Protein AF-A0A1Z5JV51-F1 (afdb_monomer)

Nearest PDB structures (foldseek):
  6bbo-assembly2_E  TM=5.274E-01  e=1.188E-01  Homo sapiens
  6b0b-assembly2_E  TM=4.783E-01  e=3.408E-01  Homo sapiens

Structure (mmCIF, N/CA/C/O backbone):
data_AF-A0A1Z5JV51-F1
#
_entry.id   AF-A0A1Z5JV51-F1
#
loop_
_atom_site.group_PDB
_atom_site.id
_atom_site.type_symbol
_atom_site.label_atom_id
_atom_site.label_alt_id
_atom_site.label_comp_id
_atom_site.label_asym_id
_atom_site.label_entity_id
_atom_site.label_seq_id
_atom_site.pdbx_PDB_ins_code
_atom_site.Cartn_x
_atom_site.Cartn_y
_atom_site.Cartn_z
_atom_site.occupancy
_atom_site.B_iso_or_equiv
_atom_site.auth_seq_id
_atom_site.auth_comp_id
_atom_site.auth_asym_id
_atom_site.auth_atom_id
_atom_site.pdbx_PDB_model_num
ATOM 1 N N . MET A 1 1 ? 6.611 -32.509 -30.732 1.00 43.34 1 MET A N 1
ATOM 2 C CA . MET A 1 1 ? 6.816 -31.478 -29.693 1.00 43.34 1 MET A CA 1
ATOM 3 C C . MET A 1 1 ? 7.119 -30.161 -30.390 1.00 43.34 1 MET A C 1
ATOM 5 O O . MET A 1 1 ? 8.165 -30.055 -31.014 1.00 43.34 1 MET A O 1
ATOM 9 N N . ALA A 1 2 ? 6.188 -29.206 -30.383 1.00 48.44 2 ALA A N 1
ATOM 10 C CA . ALA A 1 2 ? 6.448 -27.869 -30.915 1.00 48.44 2 ALA A CA 1
ATOM 11 C C . ALA A 1 2 ? 7.400 -27.137 -29.955 1.00 48.44 2 ALA A C 1
ATOM 13 O O . ALA A 1 2 ? 7.135 -27.087 -28.755 1.00 48.44 2 ALA A O 1
ATOM 14 N N . GLY A 1 3 ? 8.527 -26.623 -30.453 1.00 61.94 3 GLY A N 1
ATOM 15 C CA . GLY A 1 3 ? 9.477 -25.880 -29.623 1.00 61.94 3 GLY A CA 1
ATOM 16 C C . GLY A 1 3 ? 8.816 -24.626 -29.050 1.00 61.94 3 GLY A C 1
ATOM 17 O O . GLY A 1 3 ? 8.311 -23.800 -29.811 1.00 61.94 3 GLY A O 1
ATOM 18 N N . LYS A 1 4 ? 8.806 -24.473 -27.719 1.00 73.75 4 LYS A N 1
ATOM 19 C CA . LYS A 1 4 ? 8.397 -23.219 -27.071 1.00 73.75 4 LYS A CA 1
ATOM 20 C C . LYS A 1 4 ? 9.330 -22.109 -27.566 1.00 73.75 4 LYS A C 1
ATOM 22 O O . LYS A 1 4 ? 10.523 -22.130 -27.270 1.00 73.75 4 LYS A O 1
ATOM 27 N N . LYS A 1 5 ? 8.812 -21.166 -28.361 1.00 78.06 5 LYS A N 1
ATOM 28 C CA . LYS A 1 5 ? 9.568 -19.966 -28.749 1.00 78.06 5 LYS A CA 1
ATOM 29 C C . LYS A 1 5 ? 9.904 -19.169 -27.485 1.00 78.06 5 LYS A C 1
ATOM 31 O O . LYS A 1 5 ? 9.032 -18.983 -26.639 1.00 78.06 5 LYS A O 1
ATOM 36 N N . SER A 1 6 ? 11.148 -18.699 -27.377 1.00 83.00 6 SER A N 1
ATOM 37 C CA . SER A 1 6 ? 11.578 -17.827 -26.276 1.00 83.00 6 SER A CA 1
ATOM 38 C C . SER A 1 6 ? 10.722 -16.558 -26.235 1.00 83.00 6 SER A C 1
ATOM 40 O O . SER A 1 6 ? 10.587 -15.882 -27.253 1.00 83.00 6 SER A O 1
ATOM 42 N N . MET A 1 7 ? 10.166 -16.232 -25.066 1.00 87.62 7 MET A N 1
ATOM 43 C CA . MET A 1 7 ? 9.372 -15.014 -24.839 1.00 87.62 7 MET A CA 1
ATOM 44 C C . MET A 1 7 ? 10.236 -13.748 -24.822 1.00 87.62 7 MET A C 1
ATOM 46 O O . MET A 1 7 ? 9.780 -12.666 -25.186 1.00 87.62 7 MET A O 1
ATOM 50 N N . MET A 1 8 ? 11.496 -13.887 -24.417 1.00 87.12 8 MET A N 1
ATOM 51 C CA . MET A 1 8 ? 12.440 -12.786 -24.281 1.00 87.12 8 MET A CA 1
ATOM 52 C C . MET A 1 8 ? 13.513 -12.872 -25.362 1.00 87.12 8 MET A C 1
ATOM 54 O O . MET A 1 8 ? 14.043 -13.951 -25.652 1.00 87.12 8 MET A O 1
ATOM 58 N N . LYS A 1 9 ? 13.865 -11.723 -25.940 1.00 87.06 9 LYS A N 1
ATOM 59 C CA . LYS A 1 9 ? 15.000 -11.579 -26.853 1.00 87.06 9 LYS A CA 1
ATOM 60 C C . LYS A 1 9 ? 16.066 -10.731 -26.183 1.00 87.06 9 LYS A C 1
ATOM 62 O O . LYS A 1 9 ? 15.796 -9.614 -25.751 1.00 87.06 9 LYS A O 1
ATOM 67 N N . ARG A 1 10 ? 17.285 -11.264 -26.106 1.00 84.56 10 ARG A N 1
ATOM 68 C CA . ARG A 1 10 ? 18.428 -10.549 -25.534 1.00 84.56 10 ARG A CA 1
ATOM 69 C C . ARG A 1 10 ? 18.721 -9.290 -26.352 1.00 84.56 10 ARG A C 1
ATOM 71 O O . ARG A 1 10 ? 18.855 -9.368 -27.577 1.00 84.56 10 ARG A O 1
ATOM 78 N N . VAL A 1 11 ? 18.858 -8.154 -25.678 1.00 81.62 11 VAL A N 1
ATOM 79 C CA . VAL A 1 11 ? 19.271 -6.892 -26.303 1.00 81.62 11 VAL A CA 1
ATOM 80 C C . VAL A 1 11 ? 20.793 -6.886 -26.417 1.00 81.62 11 VAL A C 1
ATOM 82 O O . VAL A 1 11 ? 21.503 -7.272 -25.485 1.00 81.62 11 VAL A O 1
ATOM 85 N N . HIS A 1 12 ? 21.321 -6.499 -27.579 1.00 74.56 12 HIS A N 1
ATOM 86 C CA . HIS A 1 12 ? 22.768 -6.366 -27.748 1.00 74.56 12 HIS A CA 1
ATOM 87 C C . HIS A 1 12 ? 23.289 -5.216 -26.878 1.00 74.56 12 HIS A C 1
ATOM 89 O O . HIS A 1 12 ? 22.729 -4.123 -26.885 1.00 74.56 12 HIS A O 1
ATOM 95 N N . LYS A 1 13 ? 24.389 -5.456 -26.148 1.00 65.31 13 LYS A N 1
ATOM 96 C CA . LYS A 1 13 ? 24.949 -4.519 -25.152 1.00 65.31 13 LYS A CA 1
ATOM 97 C C . LYS A 1 13 ? 25.220 -3.109 -25.700 1.00 65.31 13 LYS A C 1
ATOM 99 O O . LYS A 1 13 ? 25.127 -2.143 -24.952 1.00 65.31 13 LYS A O 1
ATOM 104 N N . VAL A 1 14 ? 25.540 -2.997 -26.991 1.00 55.66 14 VAL A N 1
ATOM 105 C CA . VAL A 1 14 ? 25.861 -1.725 -27.662 1.00 55.66 14 VAL A CA 1
ATOM 106 C C . VAL A 1 14 ? 24.654 -0.778 -27.686 1.00 55.66 14 VAL A C 1
ATOM 108 O O . VAL A 1 14 ? 24.801 0.398 -27.372 1.00 55.66 14 VAL A O 1
ATOM 111 N N . THR A 1 15 ? 23.448 -1.301 -27.925 1.00 60.12 15 THR A N 1
ATOM 112 C CA . THR A 1 15 ? 22.224 -0.494 -28.068 1.00 60.12 15 THR A CA 1
ATOM 113 C C . THR A 1 15 ? 21.812 0.198 -26.767 1.00 60.12 15 THR A C 1
ATOM 115 O O . THR A 1 15 ? 21.327 1.324 -26.790 1.00 60.12 15 THR A O 1
ATOM 118 N N . LEU A 1 16 ? 22.037 -0.449 -25.620 1.00 59.25 16 LEU A N 1
ATOM 119 C CA . LEU A 1 16 ? 21.719 0.139 -24.314 1.00 59.25 16 LEU A CA 1
ATOM 120 C C . LEU A 1 16 ? 22.690 1.253 -23.956 1.00 59.25 16 LEU A C 1
ATOM 122 O O . LEU A 1 16 ? 22.279 2.275 -23.424 1.00 59.25 16 LEU A O 1
ATOM 126 N N . LYS A 1 17 ? 23.975 1.077 -24.278 1.00 58.00 17 LYS A N 1
ATOM 127 C CA . LYS A 1 17 ? 24.969 2.125 -24.071 1.00 58.00 17 LYS A CA 1
ATOM 128 C C . LYS A 1 17 ? 24.592 3.361 -24.892 1.00 58.00 17 LYS A C 1
ATOM 130 O O . LYS A 1 17 ? 24.517 4.445 -24.357 1.00 58.00 17 LYS A O 1
ATOM 135 N N . GLU A 1 18 ? 24.252 3.231 -26.162 1.00 62.44 18 GLU A N 1
ATOM 136 C CA . GLU A 1 18 ? 23.931 4.415 -26.974 1.00 62.44 18 GLU A CA 1
ATOM 137 C C . GLU A 1 18 ? 22.632 5.115 -26.546 1.00 62.44 18 GLU A C 1
ATOM 139 O O . GLU A 1 18 ? 22.605 6.341 -26.464 1.00 62.44 18 GLU A O 1
ATOM 144 N N . LYS A 1 19 ? 21.576 4.355 -26.218 1.00 66.25 19 LYS A N 1
ATOM 145 C CA . LYS A 1 19 ? 20.280 4.922 -25.808 1.00 66.25 19 LYS A CA 1
ATOM 146 C C . LYS A 1 19 ? 20.333 5.555 -24.416 1.00 66.25 19 LYS A C 1
ATOM 148 O O . LYS A 1 19 ? 19.682 6.566 -24.178 1.00 66.25 19 LYS A O 1
ATOM 153 N N . TYR A 1 20 ? 21.115 4.969 -23.511 1.00 61.97 20 TYR A N 1
ATOM 154 C CA . TYR A 1 20 ? 21.014 5.267 -22.090 1.00 61.97 20 TYR A CA 1
ATOM 155 C C . TYR A 1 20 ? 22.301 5.794 -21.455 1.00 61.97 20 TYR A C 1
ATOM 157 O O . TYR A 1 20 ? 22.230 6.276 -20.345 1.00 61.97 20 TYR A O 1
ATOM 165 N N . HIS A 1 21 ? 23.470 5.795 -22.098 1.00 54.94 21 HIS A N 1
ATOM 166 C CA . HIS A 1 21 ? 24.727 6.266 -21.474 1.00 54.94 21 HIS A CA 1
ATOM 167 C C . HIS A 1 21 ? 24.805 7.786 -21.294 1.00 54.94 21 HIS A C 1
ATOM 169 O O . HIS A 1 21 ? 25.497 8.251 -20.396 1.00 54.94 21 HIS A O 1
ATOM 175 N N . ALA A 1 22 ? 24.039 8.553 -22.076 1.00 53.34 22 ALA A N 1
ATOM 176 C CA . ALA A 1 22 ? 23.821 9.980 -21.820 1.00 53.34 22 ALA A CA 1
ATOM 177 C C . ALA A 1 22 ? 22.785 10.245 -20.707 1.00 53.34 22 ALA A C 1
ATOM 179 O O . ALA A 1 22 ? 22.708 11.358 -20.203 1.00 53.34 22 ALA A O 1
ATOM 180 N N . GLN A 1 23 ? 21.974 9.242 -20.355 1.00 54.62 23 GLN A N 1
ATOM 181 C CA . GLN A 1 23 ? 20.773 9.383 -19.518 1.00 54.62 23 GLN A CA 1
ATOM 182 C C . GLN A 1 23 ? 20.876 8.617 -18.184 1.00 54.62 23 GLN A C 1
ATOM 184 O O . GLN A 1 23 ? 20.212 8.946 -17.215 1.00 54.62 23 GLN A O 1
ATOM 189 N N . TYR A 1 24 ? 21.738 7.612 -18.111 1.00 55.53 24 TYR A N 1
ATOM 190 C CA . TYR A 1 24 ? 21.913 6.686 -17.007 1.00 55.53 24 TYR A CA 1
ATOM 191 C C . TYR A 1 24 ? 23.406 6.336 -16.950 1.00 55.53 24 TYR A C 1
ATOM 193 O O . TYR A 1 24 ? 23.943 5.834 -17.946 1.00 55.53 24 TYR A O 1
ATOM 201 N N . PRO A 1 25 ? 24.111 6.527 -15.823 1.00 51.53 25 PRO A N 1
ATOM 202 C CA . PRO A 1 25 ? 25.476 6.035 -15.650 1.00 51.53 25 PRO A CA 1
ATOM 203 C C . PRO A 1 25 ? 25.485 4.497 -15.510 1.00 51.53 25 PRO A C 1
ATOM 205 O O . PRO A 1 25 ? 25.932 3.916 -14.530 1.00 51.53 25 PRO A O 1
ATOM 208 N N . LEU A 1 26 ? 25.034 3.799 -16.556 1.00 52.97 26 LEU A N 1
ATOM 209 C CA . LEU A 1 26 ? 24.986 2.343 -16.723 1.00 52.97 26 LEU A CA 1
ATOM 210 C C . LEU A 1 26 ? 26.376 1.697 -16.814 1.00 52.97 26 LEU A C 1
ATOM 212 O O . LEU A 1 26 ? 26.492 0.488 -17.044 1.00 52.97 26 LEU A O 1
ATOM 216 N N . HIS A 1 27 ? 27.450 2.482 -16.688 1.00 48.09 27 HIS A N 1
ATOM 217 C CA . HIS A 1 27 ? 28.802 2.032 -16.996 1.00 48.09 27 HIS A CA 1
ATOM 218 C C . HIS A 1 27 ? 29.243 0.850 -16.117 1.00 48.09 27 HIS A C 1
ATOM 220 O O . HIS A 1 27 ? 29.941 -0.030 -16.622 1.00 48.09 27 HIS A O 1
ATOM 226 N N . ALA A 1 28 ? 28.753 0.776 -14.873 1.00 52.34 28 ALA A N 1
ATOM 227 C CA . ALA A 1 28 ? 28.980 -0.345 -13.955 1.00 52.34 28 ALA A CA 1
ATOM 228 C C . ALA A 1 28 ? 28.097 -1.587 -14.239 1.00 52.34 28 ALA A C 1
ATOM 230 O O . ALA A 1 28 ? 28.465 -2.709 -13.899 1.00 52.34 28 ALA A O 1
ATOM 231 N N . TYR A 1 29 ? 26.957 -1.421 -14.919 1.00 54.72 29 TYR A N 1
ATOM 232 C CA . TYR A 1 29 ? 25.883 -2.424 -15.007 1.00 54.72 29 TYR A CA 1
ATOM 233 C C . TYR A 1 29 ? 25.960 -3.315 -16.242 1.00 54.72 29 TYR A C 1
ATOM 235 O O . TYR A 1 29 ? 25.646 -4.505 -16.181 1.00 54.72 29 TYR A O 1
ATOM 243 N N . SER A 1 30 ? 26.399 -2.755 -17.375 1.00 53.28 30 SER A N 1
ATOM 244 C CA . SER A 1 30 ? 26.395 -3.451 -18.676 1.00 53.28 30 SER A CA 1
ATOM 245 C C . SER A 1 30 ? 27.247 -4.732 -18.709 1.00 53.28 30 SER A C 1
ATOM 247 O O . SER A 1 30 ? 27.131 -5.555 -19.629 1.00 53.28 30 SER A O 1
ATOM 249 N N . GLN A 1 31 ? 28.113 -4.934 -17.712 1.00 58.22 31 GLN A N 1
ATOM 250 C CA . GLN A 1 31 ? 28.910 -6.148 -17.591 1.00 58.22 31 GLN A CA 1
ATOM 251 C C . GLN A 1 31 ? 28.171 -7.285 -16.872 1.00 58.22 31 GLN A C 1
ATOM 253 O O . GLN A 1 31 ? 28.304 -8.420 -17.331 1.00 58.22 31 GLN A O 1
ATOM 258 N N . LYS A 1 32 ? 27.359 -6.997 -15.840 1.00 69.12 32 LYS A N 1
ATOM 259 C CA . LYS A 1 32 ? 26.757 -8.016 -14.958 1.00 69.12 32 LYS A CA 1
ATOM 260 C C . LYS A 1 32 ? 25.324 -8.413 -15.338 1.00 69.12 32 LYS A C 1
ATOM 262 O O . LYS A 1 32 ? 25.006 -9.598 -15.304 1.00 69.12 32 LYS A O 1
ATOM 267 N N . PHE A 1 33 ? 24.488 -7.470 -15.774 1.00 74.62 33 PHE A N 1
ATOM 268 C CA . PHE A 1 33 ? 23.068 -7.747 -16.022 1.00 74.62 33 PHE A CA 1
ATOM 269 C C . PHE A 1 33 ? 22.788 -8.232 -17.448 1.00 74.62 33 PHE A C 1
ATOM 271 O O . PHE A 1 33 ? 23.386 -7.771 -18.429 1.00 74.62 33 PHE A O 1
ATOM 278 N N . GLN A 1 34 ? 21.841 -9.163 -17.580 1.00 83.50 34 GLN A N 1
ATOM 279 C CA . GLN A 1 34 ? 21.300 -9.556 -18.878 1.00 83.50 34 GLN A CA 1
ATOM 280 C C . GLN A 1 34 ? 20.035 -8.742 -19.154 1.00 83.50 34 GLN A C 1
ATOM 282 O O . GLN A 1 34 ? 19.041 -8.873 -18.445 1.00 83.50 34 GLN A O 1
ATOM 287 N N . CYS A 1 35 ? 20.085 -7.910 -20.194 1.00 86.94 35 CYS A N 1
ATOM 288 C CA . CYS A 1 35 ? 18.944 -7.114 -20.624 1.00 86.94 35 CYS A CA 1
ATOM 289 C C . CYS A 1 35 ? 18.196 -7.782 -21.785 1.00 86.94 35 CYS A C 1
ATOM 291 O O . CYS A 1 35 ? 18.804 -8.295 -22.737 1.00 86.94 35 CYS A O 1
ATOM 293 N N . PHE A 1 36 ? 16.872 -7.754 -21.706 1.00 91.06 36 PHE A N 1
ATOM 294 C CA . PHE A 1 36 ? 15.958 -8.371 -22.651 1.00 91.06 36 PHE A CA 1
ATOM 295 C C . PHE A 1 36 ? 14.860 -7.400 -23.078 1.00 91.06 36 PHE A C 1
ATOM 297 O O . PHE A 1 36 ? 14.546 -6.441 -22.384 1.00 91.06 36 PHE A O 1
ATOM 304 N N . ARG A 1 37 ? 14.250 -7.692 -24.226 1.00 92.88 37 ARG A N 1
ATOM 305 C CA . ARG A 1 37 ? 12.956 -7.145 -24.637 1.00 92.88 37 ARG A CA 1
ATOM 306 C C . ARG A 1 37 ? 11.948 -8.274 -24.726 1.00 92.88 37 ARG A C 1
ATOM 308 O O . ARG A 1 37 ? 12.280 -9.369 -25.205 1.00 92.88 37 ARG A O 1
ATOM 315 N N . LEU A 1 38 ? 10.722 -7.989 -24.315 1.00 92.44 38 LEU A N 1
ATOM 316 C CA . LEU A 1 38 ? 9.591 -8.875 -24.545 1.00 92.44 38 LEU A CA 1
ATOM 317 C C . LEU A 1 38 ? 9.346 -9.003 -26.055 1.00 92.44 38 LEU A C 1
ATOM 319 O O . LEU A 1 38 ? 9.489 -8.047 -26.812 1.00 92.44 38 LEU A O 1
ATOM 323 N N . GLN A 1 39 ? 9.081 -10.220 -26.525 1.00 93.31 39 GLN A N 1
ATOM 324 C CA . GLN A 1 39 ? 8.679 -10.478 -27.916 1.00 93.31 39 GLN A CA 1
ATOM 325 C C . GLN A 1 39 ? 7.157 -10.506 -28.087 1.00 93.31 39 GLN A C 1
ATOM 327 O O . GLN A 1 39 ? 6.668 -10.515 -29.213 1.00 93.31 39 GLN A O 1
ATOM 332 N N . ARG A 1 40 ? 6.437 -10.574 -26.970 1.00 93.31 40 ARG A N 1
ATOM 333 C CA . ARG A 1 40 ? 4.985 -10.508 -26.826 1.00 93.31 40 ARG A CA 1
ATOM 334 C C . ARG A 1 40 ? 4.669 -10.197 -25.369 1.00 93.31 40 ARG A C 1
ATOM 336 O O . ARG A 1 40 ? 5.528 -10.428 -24.514 1.00 93.31 40 ARG A O 1
ATOM 343 N N . ASP A 1 41 ? 3.431 -9.821 -25.108 1.00 92.62 41 ASP A N 1
ATOM 344 C CA . ASP A 1 41 ? 2.947 -9.611 -23.751 1.00 92.62 41 ASP A CA 1
ATOM 345 C C . ASP A 1 41 ? 2.771 -10.966 -23.040 1.00 92.62 41 ASP A C 1
ATOM 347 O O . ASP A 1 41 ? 2.065 -11.851 -23.549 1.00 92.62 41 ASP A O 1
ATOM 351 N N . PRO A 1 42 ? 3.455 -11.206 -21.910 1.00 93.69 42 PRO A N 1
ATOM 352 C CA . PRO A 1 42 ? 3.084 -12.273 -20.992 1.00 93.69 42 PRO A CA 1
ATOM 353 C C . PRO A 1 42 ? 1.667 -12.065 -20.459 1.00 93.69 42 PRO A C 1
ATOM 355 O O . PRO A 1 42 ? 1.208 -10.941 -20.276 1.00 93.69 42 PRO A O 1
ATOM 358 N N . ILE A 1 43 ? 0.994 -13.177 -20.183 1.00 92.38 43 ILE A N 1
ATOM 359 C CA . ILE A 1 43 ? -0.309 -13.221 -19.509 1.00 92.38 43 ILE A CA 1
ATOM 360 C C . ILE A 1 43 ? -0.184 -13.711 -18.058 1.00 92.38 43 ILE A C 1
ATOM 362 O O . ILE A 1 43 ? -1.157 -13.670 -17.305 1.00 92.38 43 ILE A O 1
ATOM 366 N N . SER A 1 44 ? 1.002 -14.190 -17.662 1.00 92.06 44 SER A N 1
ATOM 367 C CA . SER A 1 44 ? 1.318 -14.640 -16.305 1.00 92.06 44 SER A CA 1
ATOM 368 C C . SER A 1 44 ? 2.789 -14.409 -15.957 1.00 92.06 44 SER A C 1
ATOM 370 O O . SER A 1 44 ? 3.671 -14.516 -16.814 1.00 92.06 44 SER A O 1
ATOM 372 N N . LEU A 1 45 ? 3.067 -14.172 -14.671 1.00 88.69 45 LEU A N 1
ATOM 373 C CA . LEU A 1 45 ? 4.434 -14.106 -14.144 1.00 88.69 45 LEU A CA 1
ATOM 374 C C . LEU A 1 45 ? 5.190 -15.436 -14.282 1.00 88.69 45 LEU A C 1
ATOM 376 O O . LEU A 1 45 ? 6.417 -15.436 -14.306 1.00 88.69 45 LEU A O 1
ATOM 380 N N . ASP A 1 46 ? 4.499 -16.564 -14.435 1.00 87.88 46 ASP A N 1
ATOM 381 C CA . ASP A 1 46 ? 5.134 -17.883 -14.573 1.00 87.88 46 ASP A CA 1
ATOM 382 C C . ASP A 1 46 ? 5.792 -18.112 -15.935 1.00 87.88 46 ASP A C 1
ATOM 384 O O . ASP A 1 46 ? 6.554 -19.063 -16.120 1.00 87.88 46 ASP A O 1
ATOM 388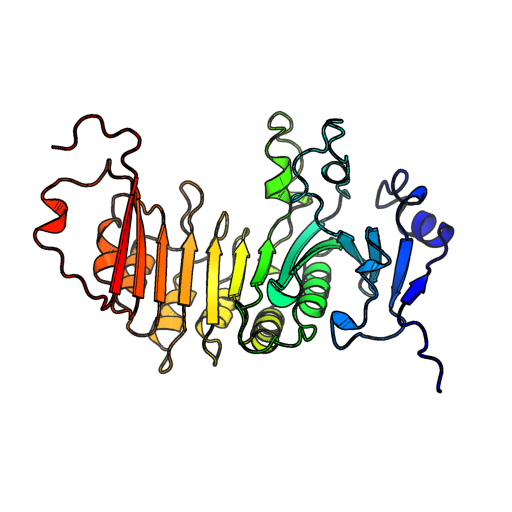 N N . GLU A 1 47 ? 5.507 -17.251 -16.910 1.00 90.75 47 GLU A N 1
ATOM 389 C CA . GLU A 1 47 ? 6.093 -17.353 -18.245 1.00 90.75 47 GLU A CA 1
ATOM 390 C C . GLU A 1 47 ? 7.560 -16.936 -18.297 1.00 90.75 47 GLU A C 1
ATOM 392 O O . GLU A 1 47 ? 8.269 -17.214 -19.269 1.00 90.75 47 GLU A O 1
ATOM 397 N N . PHE A 1 48 ? 8.027 -16.273 -17.251 1.00 88.25 48 PHE A N 1
ATOM 398 C CA . PHE A 1 48 ? 9.392 -15.820 -17.148 1.00 88.25 48 PHE A CA 1
ATOM 399 C C . PHE A 1 48 ? 10.243 -16.825 -16.370 1.00 88.25 48 PHE A C 1
ATOM 401 O O . PHE A 1 48 ? 9.894 -17.312 -15.295 1.00 88.25 48 PHE A O 1
ATOM 408 N N . GLU A 1 49 ? 11.434 -17.104 -16.892 1.00 86.19 49 GLU A N 1
ATOM 409 C CA . GLU A 1 49 ? 12.390 -18.022 -16.271 1.00 86.19 49 GLU A CA 1
ATOM 410 C C . GLU A 1 49 ? 13.204 -17.327 -15.158 1.00 86.19 49 GLU A C 1
ATOM 412 O O . GLU A 1 49 ? 14.433 -17.386 -15.162 1.00 86.19 49 GLU A O 1
ATOM 417 N N . TRP A 1 50 ? 12.556 -16.659 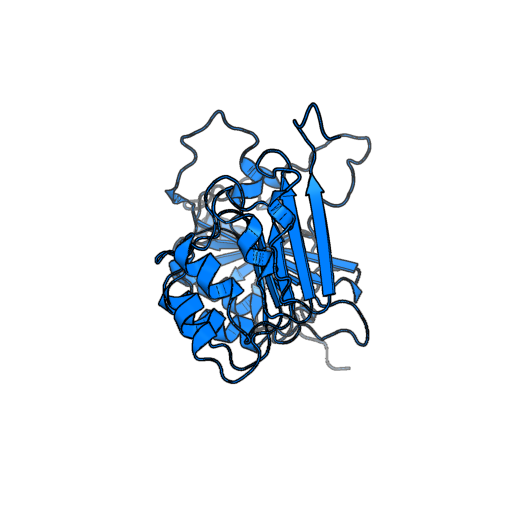-14.193 1.00 80.62 50 TRP A N 1
ATOM 418 C CA . TRP A 1 50 ? 13.241 -15.831 -13.178 1.00 80.62 50 TRP A CA 1
ATOM 419 C C . TRP A 1 50 ? 14.310 -16.590 -12.384 1.00 80.62 50 TRP A C 1
ATOM 421 O O . TRP A 1 50 ? 15.321 -16.024 -11.993 1.00 80.62 50 TRP A O 1
ATOM 431 N N . LYS A 1 51 ? 14.116 -17.897 -12.154 1.00 80.12 51 LYS A N 1
ATOM 432 C CA . LYS A 1 51 ? 15.088 -18.746 -11.436 1.00 80.12 51 LYS A CA 1
ATOM 433 C C . LYS A 1 51 ? 16.410 -18.913 -12.191 1.00 80.12 51 LYS A C 1
ATOM 435 O O . LYS A 1 51 ? 17.431 -19.219 -11.588 1.00 80.12 51 LYS A O 1
ATOM 440 N N . LYS A 1 52 ? 16.388 -18.749 -13.514 1.00 85.06 52 LYS A N 1
ATOM 441 C CA . LYS A 1 52 ? 17.564 -18.850 -14.386 1.00 85.06 52 LYS A CA 1
ATOM 442 C C . LYS A 1 52 ? 18.283 -17.511 -14.537 1.00 85.06 52 LYS A C 1
ATOM 444 O O . LYS A 1 52 ? 19.470 -17.490 -14.855 1.00 85.06 52 LYS A O 1
ATOM 449 N N . TYR A 1 53 ? 17.566 -16.412 -14.318 1.00 83.56 53 TYR A N 1
ATOM 450 C CA . TYR A 1 53 ? 18.056 -15.050 -14.474 1.00 83.56 53 TYR A CA 1
ATOM 451 C C . TYR A 1 53 ? 17.821 -14.288 -13.165 1.00 83.56 53 TYR A C 1
ATOM 453 O O . TYR A 1 53 ? 16.840 -13.556 -13.070 1.00 83.56 53 TYR A O 1
ATOM 461 N N . PRO A 1 54 ? 18.693 -14.473 -12.152 1.00 75.69 54 PRO A N 1
ATOM 462 C CA . PRO A 1 54 ? 18.511 -13.847 -10.841 1.00 75.69 54 PRO A CA 1
ATOM 463 C C . PRO A 1 54 ? 18.550 -12.313 -10.891 1.00 75.69 54 PRO A C 1
ATOM 465 O O . PRO A 1 54 ? 17.993 -11.664 -10.013 1.00 75.69 54 PRO A O 1
ATOM 468 N N . ASP A 1 55 ? 19.184 -11.786 -11.939 1.00 82.56 55 ASP A N 1
ATOM 469 C CA . ASP A 1 55 ? 19.464 -10.380 -12.198 1.00 82.56 55 ASP A CA 1
ATOM 470 C C . ASP A 1 55 ? 18.974 -10.029 -13.613 1.00 82.56 55 ASP A C 1
ATOM 472 O O . ASP A 1 55 ? 19.747 -9.945 -14.581 1.00 82.56 55 ASP A O 1
ATOM 476 N N . LEU A 1 56 ? 17.653 -9.928 -13.755 1.00 87.31 56 LEU A N 1
ATOM 477 C CA . LEU A 1 56 ? 16.982 -9.753 -15.037 1.00 87.31 56 LEU A CA 1
ATOM 478 C C . LEU A 1 56 ? 16.594 -8.291 -15.248 1.00 87.31 56 LEU A C 1
ATOM 480 O O . LEU A 1 56 ? 15.945 -7.681 -14.405 1.00 87.31 56 LEU A O 1
ATOM 484 N N . VAL A 1 57 ? 16.940 -7.746 -16.413 1.00 89.56 57 VAL A N 1
ATOM 485 C CA . VAL A 1 57 ? 16.518 -6.405 -16.823 1.00 89.56 57 VAL A CA 1
ATOM 486 C C . VAL A 1 57 ? 15.659 -6.523 -18.072 1.00 89.56 57 VAL A C 1
ATOM 488 O O . VAL A 1 57 ? 16.082 -7.132 -19.057 1.00 89.56 57 VAL A O 1
ATOM 491 N N . ILE A 1 58 ? 14.466 -5.939 -18.061 1.00 92.19 58 ILE A N 1
ATOM 492 C CA . ILE A 1 58 ? 13.576 -5.917 -19.222 1.00 92.19 58 ILE A CA 1
ATOM 493 C C . ILE A 1 58 ? 13.343 -4.464 -19.633 1.00 92.19 58 ILE A C 1
ATOM 495 O O . ILE A 1 58 ? 12.865 -3.653 -18.845 1.00 92.19 58 ILE A O 1
ATOM 499 N N . GLU A 1 59 ? 13.685 -4.142 -20.877 1.00 92.69 59 GLU A N 1
ATOM 500 C CA . GLU A 1 59 ? 13.303 -2.880 -21.512 1.00 92.69 59 GLU A CA 1
ATOM 501 C C . GLU A 1 59 ? 11.858 -3.001 -22.002 1.00 92.69 59 GLU A C 1
ATOM 503 O O . GLU A 1 59 ? 11.528 -3.921 -22.763 1.00 92.69 59 GLU A O 1
ATOM 508 N N . HIS A 1 60 ? 11.013 -2.071 -21.566 1.00 93.31 60 HIS A N 1
ATOM 509 C CA . HIS A 1 60 ? 9.630 -1.956 -22.000 1.00 93.31 60 HIS A CA 1
ATOM 510 C C . HIS A 1 60 ? 9.502 -0.876 -23.087 1.00 93.31 60 HIS A C 1
ATOM 512 O O . HIS A 1 60 ? 10.334 0.024 -23.204 1.00 93.31 60 HIS A O 1
ATOM 518 N N . GLU A 1 61 ? 8.464 -0.959 -23.915 1.00 93.38 61 GLU A N 1
ATOM 519 C CA . GLU A 1 61 ? 8.302 -0.092 -25.093 1.00 93.38 61 GLU A CA 1
ATOM 520 C C . GLU A 1 61 ? 8.013 1.384 -24.768 1.00 93.38 61 GLU A C 1
ATOM 522 O O . GLU A 1 61 ? 8.247 2.253 -25.601 1.00 93.38 61 GLU A O 1
ATOM 527 N N . ASN A 1 62 ? 7.557 1.681 -23.549 1.00 94.06 62 ASN A N 1
ATOM 528 C CA . ASN A 1 62 ? 7.229 3.030 -23.069 1.00 94.06 62 ASN A CA 1
ATOM 529 C C . ASN A 1 62 ? 8.422 3.744 -22.402 1.00 94.06 62 ASN A C 1
ATOM 531 O O . ASN A 1 62 ? 8.227 4.575 -21.513 1.00 94.06 62 ASN A O 1
ATOM 535 N N . ASP A 1 63 ? 9.646 3.392 -22.800 1.00 92.88 63 ASP A N 1
ATOM 536 C CA . ASP A 1 63 ? 10.900 3.930 -22.259 1.00 92.88 63 ASP A CA 1
ATOM 537 C C . ASP A 1 63 ? 11.055 3.753 -20.741 1.00 92.88 63 ASP A C 1
ATOM 539 O O . ASP A 1 63 ? 11.705 4.553 -20.068 1.00 92.88 63 ASP A O 1
ATOM 543 N N . THR A 1 64 ? 10.479 2.679 -20.206 1.00 93.94 64 THR A N 1
ATOM 544 C CA . THR A 1 64 ? 10.770 2.214 -18.850 1.00 93.94 64 THR A CA 1
ATOM 545 C C . THR A 1 64 ? 11.646 0.974 -18.889 1.00 93.94 64 THR A C 1
ATOM 547 O O . THR A 1 64 ? 11.699 0.234 -19.878 1.00 93.94 64 THR A O 1
ATOM 550 N N . ILE A 1 65 ? 12.347 0.745 -17.789 1.00 92.69 65 ILE A N 1
ATOM 551 C CA . ILE A 1 65 ? 13.113 -0.472 -17.565 1.00 92.69 65 ILE A CA 1
ATOM 552 C C . ILE A 1 65 ? 12.629 -1.072 -16.259 1.00 92.69 65 ILE A C 1
ATOM 554 O O . ILE A 1 65 ? 12.538 -0.371 -15.256 1.00 92.69 65 ILE A O 1
ATOM 558 N N . ILE A 1 66 ? 12.351 -2.369 -16.261 1.00 92.62 66 ILE A N 1
ATOM 559 C CA . ILE A 1 66 ? 12.104 -3.117 -15.035 1.00 92.62 66 ILE A CA 1
ATOM 560 C C . ILE A 1 66 ? 13.331 -3.962 -14.710 1.00 92.62 66 ILE A C 1
ATOM 562 O O . ILE A 1 66 ? 13.804 -4.764 -15.521 1.00 92.62 66 ILE A O 1
ATOM 566 N N . CYS A 1 67 ? 13.858 -3.749 -13.516 1.00 90.69 67 CYS A N 1
ATOM 567 C CA . CYS A 1 67 ? 14.899 -4.558 -12.917 1.00 90.69 67 CYS A CA 1
ATOM 568 C C . CYS A 1 67 ? 14.222 -5.531 -11.964 1.00 90.69 67 CYS A C 1
ATOM 570 O O . CYS A 1 67 ? 13.500 -5.116 -11.062 1.00 90.69 67 CYS A O 1
ATOM 572 N N . MET A 1 68 ? 14.454 -6.817 -12.170 1.00 88.25 68 MET A N 1
ATOM 573 C CA . MET A 1 68 ? 13.938 -7.862 -11.306 1.00 88.25 68 MET A CA 1
ATOM 574 C C . MET A 1 68 ? 15.109 -8.550 -10.646 1.00 88.25 68 MET A C 1
ATOM 576 O O . MET A 1 68 ? 15.966 -9.129 -11.320 1.00 88.25 68 MET A O 1
ATOM 580 N N . CYS A 1 69 ? 15.136 -8.460 -9.327 1.00 79.62 69 CYS A N 1
ATOM 581 C CA . CYS A 1 69 ? 16.120 -9.121 -8.504 1.00 79.62 69 CYS A CA 1
ATOM 582 C C . CYS A 1 69 ? 15.410 -10.129 -7.603 1.00 79.62 69 CYS A C 1
ATOM 584 O O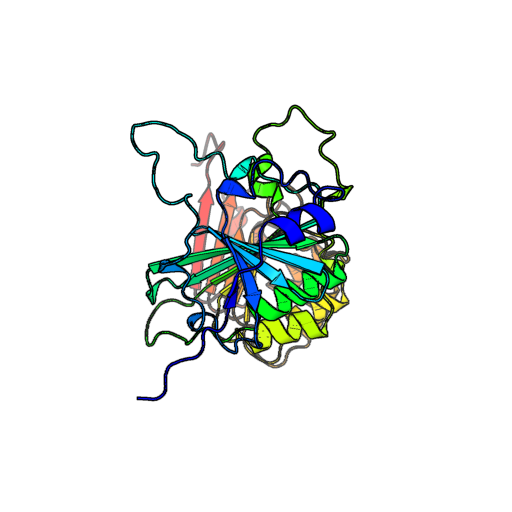 . CYS A 1 69 ? 14.338 -9.872 -7.049 1.00 79.62 69 CYS A O 1
ATOM 586 N N . HIS A 1 70 ? 16.021 -11.300 -7.436 1.00 64.06 70 HIS A N 1
ATOM 587 C CA . HIS A 1 70 ? 15.731 -12.085 -6.240 1.00 64.06 70 HIS A CA 1
ATOM 588 C C . HIS A 1 70 ? 16.321 -11.292 -5.087 1.00 64.06 70 HIS A C 1
ATOM 590 O O . HIS A 1 70 ? 17.539 -11.142 -5.003 1.00 64.06 70 HIS A O 1
ATOM 596 N N . CYS A 1 71 ? 15.458 -10.707 -4.265 1.00 53.28 71 CYS A N 1
ATOM 597 C CA . CYS A 1 71 ? 15.853 -9.973 -3.076 1.00 53.28 71 CYS A CA 1
ATOM 598 C C . CYS A 1 71 ? 16.848 -10.811 -2.267 1.00 53.28 71 CYS A C 1
ATOM 600 O O . CYS A 1 71 ? 16.572 -11.929 -1.839 1.00 53.28 71 CYS A O 1
ATOM 602 N N . LEU A 1 72 ? 18.045 -10.258 -2.101 1.00 49.09 72 LEU A N 1
ATOM 603 C CA . LEU A 1 72 ? 19.146 -10.871 -1.360 1.00 49.09 72 LEU A CA 1
ATOM 604 C C . LEU A 1 72 ? 19.042 -10.636 0.144 1.00 49.09 72 LEU A C 1
ATOM 606 O O . LEU A 1 72 ? 19.917 -11.063 0.887 1.00 49.09 72 LEU A O 1
ATOM 610 N N . TYR A 1 73 ? 17.969 -9.974 0.565 1.00 52.94 73 TYR A N 1
ATOM 611 C CA . TYR A 1 73 ? 17.761 -9.491 1.920 1.00 52.94 73 TYR A CA 1
ATOM 612 C C . TYR A 1 73 ? 17.453 -10.602 2.933 1.00 52.94 73 TYR A C 1
ATOM 614 O O . TYR A 1 73 ? 17.617 -10.373 4.122 1.00 52.94 73 TYR A O 1
ATOM 622 N N . ASP A 1 74 ? 17.100 -11.811 2.480 1.00 48.25 74 ASP A N 1
ATOM 623 C CA . ASP A 1 74 ? 16.806 -12.940 3.379 1.00 48.25 74 ASP A CA 1
ATOM 624 C C . ASP A 1 74 ? 17.972 -13.910 3.571 1.00 48.25 74 ASP A C 1
ATOM 626 O O . ASP A 1 74 ? 17.841 -14.897 4.299 1.00 48.25 74 ASP A O 1
ATOM 630 N N . LYS A 1 75 ? 19.125 -13.675 2.932 1.00 49.25 75 LYS A N 1
ATOM 631 C CA . LYS A 1 75 ? 20.326 -14.386 3.363 1.00 49.25 75 LYS A CA 1
ATOM 632 C C . LYS A 1 75 ? 20.926 -13.583 4.511 1.00 49.25 75 LYS A C 1
ATOM 634 O O . LYS A 1 75 ? 21.457 -12.511 4.226 1.00 49.25 75 LYS A O 1
ATOM 639 N N . PRO A 1 76 ? 20.833 -14.057 5.774 1.00 50.12 76 PRO A N 1
ATOM 640 C CA . PRO A 1 76 ? 21.655 -13.488 6.831 1.00 50.12 76 PRO A CA 1
ATOM 641 C C . PRO A 1 76 ? 23.085 -13.497 6.317 1.00 50.12 76 PRO A C 1
ATOM 643 O O . PRO A 1 76 ? 23.464 -14.487 5.680 1.00 50.12 76 PRO A O 1
ATOM 646 N N . ASP A 1 77 ? 23.782 -12.378 6.524 1.00 53.62 77 ASP A N 1
ATOM 647 C CA . ASP A 1 77 ? 25.152 -12.141 6.081 1.00 53.62 77 ASP A CA 1
ATOM 648 C C . ASP A 1 77 ? 25.896 -13.473 6.015 1.00 53.62 77 ASP A C 1
ATOM 650 O O . ASP A 1 77 ? 26.101 -14.145 7.033 1.00 53.62 77 ASP A O 1
ATOM 654 N N . ASP A 1 78 ? 26.241 -13.911 4.802 1.00 50.38 78 ASP A N 1
ATOM 655 C CA . ASP A 1 78 ? 27.274 -14.920 4.713 1.00 50.38 78 ASP A CA 1
ATOM 656 C C . ASP A 1 78 ? 28.474 -14.368 5.494 1.00 50.38 78 ASP A C 1
ATOM 658 O O . ASP A 1 78 ? 28.743 -13.167 5.461 1.00 50.38 78 ASP A O 1
ATOM 662 N N . GLU A 1 79 ? 29.168 -15.230 6.248 1.00 56.66 79 GLU A N 1
ATOM 663 C CA . GLU A 1 79 ? 30.224 -14.884 7.227 1.00 56.66 79 GLU A CA 1
ATOM 664 C C . GLU A 1 79 ? 31.363 -13.990 6.675 1.00 56.66 79 GLU A C 1
ATOM 666 O O . GLU A 1 79 ? 32.296 -13.632 7.387 1.00 56.66 79 GLU A O 1
ATOM 671 N N . HIS A 1 80 ? 31.304 -13.642 5.393 1.00 57.88 80 HIS A N 1
ATOM 672 C CA . HIS A 1 80 ? 32.256 -12.849 4.643 1.00 57.88 80 HIS A CA 1
ATOM 673 C C . HIS A 1 80 ? 31.892 -11.357 4.574 1.00 57.88 80 HIS A C 1
ATOM 675 O O . HIS A 1 80 ? 32.718 -10.585 4.098 1.00 57.88 80 HIS A O 1
ATOM 681 N N . GLY A 1 81 ? 30.718 -10.924 5.057 1.00 54.78 81 GLY A N 1
ATOM 682 C CA . GLY A 1 81 ? 30.412 -9.501 5.277 1.00 54.78 81 GLY A CA 1
ATOM 683 C C . GLY A 1 81 ? 30.466 -8.611 4.027 1.00 54.78 81 GLY A C 1
ATOM 684 O O . GLY A 1 81 ? 30.443 -7.382 4.140 1.00 54.78 81 GLY A O 1
ATOM 685 N N . GLU A 1 82 ? 30.522 -9.193 2.826 1.00 55.31 82 GLU A N 1
ATOM 686 C CA . GLU A 1 82 ? 30.381 -8.449 1.582 1.00 55.31 82 GLU A CA 1
ATOM 687 C C . GLU A 1 82 ? 28.899 -8.126 1.402 1.00 55.31 82 GLU A C 1
ATOM 689 O O . GLU A 1 82 ? 28.167 -8.833 0.708 1.00 55.31 82 GLU A O 1
ATOM 694 N N . LYS A 1 83 ? 28.453 -7.027 2.028 1.00 54.53 83 LYS A N 1
ATOM 695 C CA . LYS A 1 83 ? 27.193 -6.365 1.677 1.00 54.53 83 LYS A CA 1
ATOM 696 C C . LYS A 1 83 ? 27.144 -6.287 0.158 1.00 54.53 83 LYS A C 1
ATOM 698 O O . LYS A 1 83 ? 27.903 -5.527 -0.446 1.00 54.53 83 LYS A O 1
ATOM 703 N N . ARG A 1 84 ? 26.294 -7.100 -0.477 1.00 52.91 84 ARG A N 1
ATOM 704 C CA . ARG A 1 84 ? 26.144 -7.069 -1.931 1.00 52.91 84 ARG A CA 1
ATOM 705 C C . ARG A 1 84 ? 25.750 -5.643 -2.293 1.00 52.91 84 ARG A C 1
ATOM 707 O O . ARG A 1 84 ? 24.640 -5.221 -1.988 1.00 52.91 84 ARG A O 1
ATOM 714 N N . GLU A 1 85 ? 26.660 -4.913 -2.939 1.00 53.91 85 GLU A N 1
ATOM 715 C CA . GLU A 1 85 ? 26.546 -3.487 -3.297 1.00 53.91 85 GLU A CA 1
ATOM 716 C C . GLU A 1 85 ? 25.374 -3.155 -4.244 1.00 53.91 85 GLU A C 1
ATOM 718 O O . GLU A 1 85 ? 25.307 -2.062 -4.795 1.00 53.91 85 GLU A O 1
ATOM 723 N N . LEU A 1 86 ? 24.426 -4.073 -4.439 1.00 52.56 86 LEU A N 1
ATOM 724 C CA . LEU A 1 86 ? 23.270 -3.903 -5.308 1.00 52.56 86 LEU A CA 1
ATOM 725 C C . LEU A 1 86 ? 22.359 -2.741 -4.883 1.00 52.56 86 LEU A C 1
ATOM 727 O O . LEU A 1 86 ? 21.711 -2.166 -5.748 1.00 52.56 86 LEU A O 1
ATOM 731 N N . ALA A 1 87 ? 22.361 -2.349 -3.603 1.00 49.97 87 ALA A N 1
ATOM 732 C CA . ALA A 1 87 ? 21.624 -1.176 -3.120 1.00 49.97 87 ALA A CA 1
ATOM 733 C C . ALA A 1 87 ? 22.226 0.163 -3.597 1.00 49.97 87 ALA A C 1
ATOM 735 O O . ALA A 1 87 ? 21.490 1.106 -3.851 1.00 49.97 87 ALA A O 1
ATOM 736 N N . LYS A 1 88 ? 23.545 0.243 -3.842 1.00 52.34 88 LYS A N 1
ATOM 737 C CA . LYS A 1 88 ? 24.203 1.487 -4.310 1.00 52.34 88 LYS A CA 1
ATOM 738 C C . LYS A 1 88 ? 23.886 1.841 -5.759 1.00 52.34 88 LYS A C 1
ATOM 740 O O . LYS A 1 88 ? 24.374 2.831 -6.303 1.00 52.34 88 LYS A O 1
ATOM 745 N N . TYR A 1 89 ? 23.122 0.994 -6.421 1.00 56.75 89 TYR A N 1
ATOM 746 C CA . TYR A 1 89 ? 22.918 1.036 -7.847 1.00 56.75 89 TYR A CA 1
ATOM 747 C C . TYR A 1 89 ? 21.582 1.706 -8.199 1.00 56.75 89 TYR A C 1
ATOM 749 O O . TYR A 1 89 ? 20.776 1.210 -8.990 1.00 56.75 89 TYR A O 1
ATOM 757 N N . SER A 1 90 ? 21.384 2.888 -7.612 1.00 60.31 90 SER A N 1
ATOM 758 C CA . SER A 1 90 ? 20.359 3.835 -8.026 1.00 60.31 90 SER A CA 1
ATOM 759 C C . SER A 1 90 ? 20.669 4.340 -9.434 1.00 60.31 90 SER A C 1
ATOM 761 O O . SER A 1 90 ? 21.754 4.854 -9.713 1.00 60.31 90 SER A O 1
ATOM 763 N N . TYR A 1 91 ? 19.718 4.185 -10.347 1.00 65.44 91 TYR A N 1
ATOM 764 C CA . TYR A 1 91 ? 19.696 4.996 -11.554 1.00 65.44 91 TYR A CA 1
ATOM 765 C C . TYR A 1 91 ? 19.263 6.411 -11.155 1.00 65.44 91 TYR A C 1
ATOM 767 O O . TYR A 1 91 ? 18.307 6.536 -10.398 1.00 65.44 91 TYR A O 1
ATOM 775 N N . ASN A 1 92 ? 19.903 7.454 -11.697 1.00 75.00 92 ASN A N 1
ATOM 776 C CA . ASN A 1 92 ? 19.464 8.854 -11.554 1.00 75.00 92 ASN A CA 1
ATOM 777 C C . ASN A 1 92 ? 18.163 9.104 -12.343 1.00 75.00 92 ASN A C 1
ATOM 779 O O . ASN A 1 92 ? 18.124 9.906 -13.272 1.00 75.00 92 ASN A O 1
ATOM 783 N N . ALA A 1 93 ? 17.122 8.341 -12.047 1.00 84.56 93 ALA A N 1
ATOM 784 C CA . ALA A 1 93 ? 15.830 8.369 -12.698 1.00 84.56 93 ALA A CA 1
ATOM 785 C C . ALA A 1 93 ? 14.757 8.067 -11.661 1.00 84.56 93 ALA A C 1
ATOM 787 O O . ALA A 1 93 ? 15.023 7.415 -10.649 1.00 84.56 93 ALA A O 1
ATOM 788 N N . LYS A 1 94 ? 13.534 8.498 -11.960 1.00 90.88 94 LYS A N 1
ATOM 789 C CA . LYS A 1 94 ? 12.393 8.174 -11.119 1.00 90.88 94 LYS A CA 1
ATOM 790 C C . LYS A 1 94 ? 12.182 6.674 -11.073 1.00 90.88 94 LYS A C 1
ATOM 792 O O . LYS A 1 94 ? 12.395 5.976 -12.076 1.00 90.88 94 LYS A O 1
ATOM 797 N N . ARG A 1 95 ? 11.759 6.180 -9.915 1.00 92.06 95 ARG A N 1
ATOM 798 C CA . ARG A 1 95 ? 11.587 4.748 -9.706 1.00 92.06 95 ARG A CA 1
ATOM 799 C C . ARG A 1 95 ? 10.490 4.438 -8.712 1.00 92.06 95 ARG A C 1
ATOM 801 O O . ARG A 1 95 ? 10.246 5.194 -7.789 1.00 92.06 95 ARG A O 1
ATOM 808 N N . VAL A 1 96 ? 9.885 3.278 -8.889 1.00 93.94 96 VAL A N 1
ATOM 809 C CA . VAL A 1 96 ? 8.960 2.697 -7.918 1.00 93.94 96 VAL A CA 1
ATOM 810 C C . VAL A 1 96 ? 9.251 1.211 -7.808 1.00 93.94 96 VAL A C 1
ATOM 812 O O . VAL A 1 96 ? 9.607 0.553 -8.797 1.00 93.94 96 VAL A O 1
ATOM 815 N N . CYS A 1 97 ? 9.133 0.691 -6.598 1.00 93.69 97 CYS A N 1
ATOM 816 C CA . CYS A 1 97 ? 9.334 -0.712 -6.312 1.00 93.69 97 CYS A CA 1
ATOM 817 C C . CYS A 1 97 ? 7.989 -1.407 -6.134 1.00 93.69 97 CYS A C 1
ATOM 819 O O . CYS A 1 97 ? 7.007 -0.834 -5.661 1.00 93.69 97 CYS A O 1
ATOM 821 N N . PHE A 1 98 ? 7.957 -2.680 -6.497 1.00 94.56 98 PHE A N 1
ATOM 822 C CA . PHE A 1 98 ? 6.908 -3.566 -6.041 1.00 94.56 98 PHE A CA 1
ATOM 823 C C . PHE A 1 98 ? 7.479 -4.940 -5.719 1.00 94.56 98 PHE A C 1
ATOM 825 O O . PHE A 1 98 ? 8.481 -5.385 -6.287 1.00 94.56 98 PHE A O 1
ATOM 832 N N . ARG A 1 99 ? 6.835 -5.613 -4.776 1.00 92.62 99 ARG A N 1
ATOM 833 C CA . ARG A 1 99 ? 7.226 -6.924 -4.280 1.00 92.62 99 ARG A CA 1
ATOM 834 C C . ARG A 1 99 ? 6.028 -7.853 -4.348 1.00 92.62 99 ARG A C 1
ATOM 836 O O . ARG A 1 99 ? 4.953 -7.505 -3.877 1.00 92.62 99 ARG A O 1
ATOM 843 N N . ILE A 1 100 ? 6.237 -9.033 -4.920 1.00 91.19 100 ILE A N 1
ATOM 844 C CA . ILE A 1 100 ? 5.233 -10.095 -4.973 1.00 91.19 100 ILE A CA 1
ATOM 845 C C . ILE A 1 100 ? 5.745 -11.255 -4.135 1.00 91.19 100 ILE A C 1
ATOM 847 O O . ILE A 1 100 ? 6.755 -11.876 -4.484 1.00 91.19 100 ILE A O 1
ATOM 851 N N . GLU A 1 101 ? 5.057 -11.550 -3.040 1.00 89.44 101 GLU A N 1
ATOM 852 C CA . GLU A 1 101 ? 5.387 -12.677 -2.175 1.00 89.44 101 GLU A CA 1
ATOM 853 C C . GLU A 1 101 ? 4.433 -13.826 -2.461 1.00 89.44 101 GLU A C 1
ATOM 855 O O . GLU A 1 101 ? 3.210 -13.704 -2.362 1.00 89.44 101 GLU A O 1
ATOM 860 N N . ASN A 1 102 ? 5.008 -14.970 -2.818 1.00 83.62 102 ASN A N 1
ATOM 861 C CA . ASN A 1 102 ? 4.262 -16.202 -2.973 1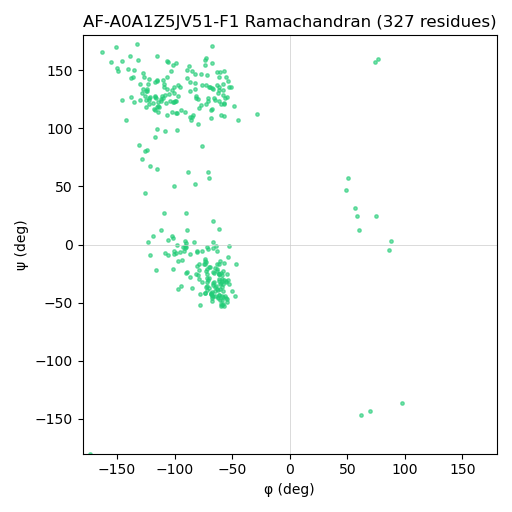.00 83.62 102 ASN A CA 1
ATOM 862 C C . ASN A 1 102 ? 4.785 -17.215 -1.942 1.00 83.62 102 ASN A C 1
ATOM 864 O O . ASN A 1 102 ? 5.755 -17.934 -2.230 1.00 83.62 102 ASN A O 1
ATOM 868 N N . PRO A 1 103 ? 4.171 -17.279 -0.742 1.00 77.56 103 PRO A N 1
ATOM 869 C CA . PRO A 1 103 ? 4.626 -18.177 0.322 1.00 77.56 103 PRO A CA 1
ATOM 870 C C . PRO A 1 103 ? 4.605 -19.640 -0.136 1.00 77.56 103 PRO A C 1
ATOM 872 O O . PRO A 1 103 ? 5.448 -20.451 0.245 1.00 77.56 103 PRO A O 1
ATOM 875 N N . ASP A 1 104 ? 3.701 -19.972 -1.052 1.00 75.94 104 ASP A N 1
ATOM 876 C CA . ASP A 1 104 ? 3.443 -21.341 -1.493 1.00 75.94 104 ASP A CA 1
ATOM 877 C C . ASP A 1 104 ? 4.564 -21.915 -2.328 1.00 75.94 104 ASP A C 1
ATOM 879 O O . ASP A 1 104 ? 4.797 -23.129 -2.326 1.00 75.94 104 ASP A O 1
ATOM 883 N N . ARG A 1 105 ? 5.232 -21.022 -3.048 1.00 71.56 105 ARG A N 1
ATOM 884 C CA . ARG A 1 105 ? 6.341 -21.316 -3.941 1.00 71.56 105 ARG A CA 1
ATOM 885 C C . ARG A 1 105 ? 7.679 -20.886 -3.348 1.00 71.56 105 ARG A C 1
ATOM 887 O O . ARG A 1 105 ? 8.695 -21.048 -4.029 1.00 71.56 105 ARG A O 1
ATOM 894 N N . ASN A 1 106 ? 7.667 -20.401 -2.102 1.00 81.06 106 ASN A N 1
ATOM 895 C CA . ASN A 1 106 ? 8.828 -19.950 -1.348 1.00 81.06 106 ASN A CA 1
ATOM 896 C C . ASN A 1 106 ? 9.703 -18.992 -2.171 1.00 81.06 106 ASN A C 1
ATOM 898 O O . ASN A 1 106 ? 10.913 -19.192 -2.299 1.00 81.06 106 ASN A O 1
ATOM 902 N N . TYR A 1 107 ? 9.069 -18.015 -2.824 1.00 80.88 107 TYR A N 1
ATOM 903 C CA . TYR A 1 107 ? 9.797 -16.954 -3.507 1.00 80.88 107 TYR A CA 1
ATOM 904 C C . TYR A 1 107 ? 9.187 -15.591 -3.222 1.00 80.88 107 TYR A C 1
ATOM 906 O O . TYR A 1 107 ? 7.975 -15.437 -3.061 1.00 80.88 107 TYR A O 1
ATOM 914 N N . VAL A 1 108 ? 10.074 -14.607 -3.249 1.00 86.25 108 VAL A N 1
ATOM 915 C CA . VAL A 1 108 ? 9.761 -13.189 -3.219 1.00 86.25 108 VAL A CA 1
ATOM 916 C C . VAL A 1 108 ? 10.366 -12.588 -4.480 1.00 86.25 108 VAL A C 1
ATOM 918 O O . VAL A 1 108 ? 11.562 -12.734 -4.738 1.00 86.25 108 VAL A O 1
ATOM 921 N N . LEU A 1 109 ? 9.524 -11.985 -5.313 1.00 88.00 109 LEU A N 1
ATOM 922 C CA . LEU A 1 109 ? 9.962 -11.286 -6.513 1.00 88.00 109 LEU A CA 1
ATOM 923 C C . LEU A 1 109 ? 10.013 -9.797 -6.197 1.00 88.00 109 LEU A C 1
ATOM 925 O O . LEU A 1 109 ? 8.969 -9.184 -5.989 1.00 88.00 109 LEU A O 1
ATOM 929 N N . HIS A 1 110 ? 11.215 -9.228 -6.182 1.00 89.81 110 HIS A N 1
ATOM 930 C CA . HIS A 1 110 ? 11.411 -7.798 -6.008 1.00 89.81 110 HIS A CA 1
ATOM 931 C C . HIS A 1 110 ? 11.662 -7.147 -7.367 1.00 89.81 110 HIS A C 1
ATOM 933 O O . HIS A 1 110 ? 12.567 -7.537 -8.111 1.00 89.81 110 HIS A O 1
ATOM 939 N N . CYS A 1 111 ? 10.842 -6.160 -7.698 1.00 91.75 111 CYS A N 1
ATOM 940 C CA . CYS A 1 111 ? 10.900 -5.447 -8.959 1.00 91.75 111 CYS A CA 1
ATOM 941 C C . CYS A 1 111 ? 11.071 -3.956 -8.706 1.00 91.75 111 CYS A C 1
ATOM 943 O O . CYS A 1 111 ? 10.383 -3.383 -7.867 1.00 91.75 111 CYS A O 1
ATOM 945 N N . THR A 1 112 ? 11.926 -3.317 -9.493 1.00 92.12 112 THR A N 1
ATOM 946 C CA . THR A 1 112 ? 12.044 -1.860 -9.531 1.00 92.12 112 THR A CA 1
ATOM 947 C C . THR A 1 112 ? 11.855 -1.393 -10.960 1.00 92.12 112 THR A C 1
ATOM 949 O O . THR A 1 112 ? 12.547 -1.852 -11.871 1.00 92.12 112 THR A O 1
ATOM 952 N N . VAL A 1 113 ? 10.901 -0.491 -11.163 1.00 93.81 113 VAL A N 1
ATOM 953 C CA . VAL A 1 113 ? 10.623 0.119 -12.462 1.00 93.81 113 VAL A CA 1
ATOM 954 C C . VAL A 1 113 ? 11.251 1.498 -12.484 1.00 93.81 113 VAL A C 1
ATOM 956 O O . VAL A 1 113 ? 10.906 2.336 -11.661 1.00 93.81 113 VAL A O 1
ATOM 959 N N . TYR A 1 114 ? 12.132 1.734 -13.449 1.00 92.50 114 TYR A N 1
ATOM 960 C CA . TYR A 1 114 ? 12.794 3.010 -13.684 1.00 92.50 114 TYR A CA 1
ATOM 961 C C . TYR A 1 114 ? 12.220 3.700 -14.919 1.00 92.50 114 TYR A C 1
ATOM 963 O O . TYR A 1 114 ? 11.917 3.049 -15.927 1.00 92.50 114 TYR A O 1
ATOM 971 N N . GLY A 1 115 ? 12.136 5.027 -14.874 1.00 92.62 115 GLY A N 1
ATOM 972 C CA . GLY A 1 115 ? 11.719 5.852 -16.002 1.00 92.62 115 GLY A CA 1
ATOM 973 C C . GLY A 1 115 ? 11.859 7.348 -15.724 1.00 92.62 115 GLY A C 1
ATOM 974 O O . GLY A 1 115 ? 12.288 7.767 -14.657 1.00 92.62 115 GLY A O 1
ATOM 975 N N . TRP A 1 116 ? 11.495 8.166 -16.710 1.00 91.50 116 TRP A N 1
ATOM 976 C CA . TRP A 1 116 ? 11.556 9.635 -16.603 1.00 91.50 116 TRP A CA 1
ATOM 977 C C . TRP A 1 116 ? 10.205 10.288 -16.332 1.00 91.50 116 TRP A C 1
ATOM 979 O O . TRP A 1 116 ? 10.143 11.438 -15.910 1.00 91.50 116 TRP A O 1
ATOM 989 N N . LYS A 1 117 ? 9.125 9.572 -16.646 1.00 95.25 117 LYS A N 1
ATOM 990 C CA . LYS A 1 117 ? 7.749 10.049 -16.533 1.00 95.25 117 LYS A CA 1
ATOM 991 C C . LYS A 1 117 ? 6.988 9.115 -15.619 1.00 95.25 117 LYS A C 1
ATOM 993 O O . LYS A 1 117 ? 6.952 7.909 -15.888 1.00 95.25 117 LYS A O 1
ATOM 998 N N . ASP A 1 118 ? 6.362 9.675 -14.595 1.00 96.62 118 ASP A N 1
ATOM 999 C CA . ASP A 1 118 ? 5.597 8.906 -13.621 1.00 96.62 118 ASP A CA 1
ATOM 1000 C C . ASP A 1 118 ? 4.471 8.117 -14.305 1.00 96.62 118 ASP A C 1
ATOM 1002 O O . ASP A 1 118 ? 4.259 6.951 -14.001 1.00 96.62 118 ASP A O 1
ATOM 1006 N N . GLU A 1 119 ? 3.825 8.656 -15.344 1.00 97.69 119 GLU A N 1
ATOM 1007 C CA . GLU A 1 119 ? 2.742 7.948 -16.040 1.00 97.69 119 GLU A CA 1
ATOM 1008 C C . GLU A 1 119 ? 3.238 6.705 -16.789 1.00 97.69 119 GLU A C 1
ATOM 1010 O O . GLU A 1 119 ? 2.514 5.715 -16.925 1.00 97.69 119 GLU A O 1
ATOM 1015 N N . ASN A 1 120 ? 4.470 6.738 -17.306 1.00 97.62 120 ASN A N 1
ATOM 1016 C CA . ASN A 1 120 ? 5.064 5.577 -17.964 1.00 97.62 120 ASN A CA 1
ATOM 1017 C C . ASN A 1 120 ? 5.458 4.520 -16.932 1.00 97.62 120 ASN A C 1
ATOM 1019 O O . ASN A 1 120 ? 5.181 3.340 -17.142 1.00 97.62 120 ASN A O 1
ATOM 1023 N N . ILE A 1 121 ? 6.039 4.945 -15.808 1.00 96.94 121 ILE A N 1
ATOM 1024 C CA . ILE A 1 121 ? 6.363 4.063 -14.685 1.00 96.94 121 ILE A CA 1
ATOM 1025 C C . ILE A 1 121 ? 5.085 3.397 -14.156 1.00 96.94 121 ILE A C 1
ATOM 1027 O O . ILE A 1 121 ? 5.017 2.169 -14.116 1.00 96.94 121 ILE A O 1
ATOM 1031 N N . ALA A 1 122 ? 4.037 4.176 -13.871 1.00 97.75 122 ALA A N 1
ATOM 1032 C CA . ALA A 1 122 ? 2.741 3.691 -13.403 1.00 97.75 122 ALA A CA 1
ATOM 1033 C C . ALA A 1 122 ? 2.129 2.671 -14.372 1.00 97.75 122 ALA A C 1
ATOM 1035 O O . ALA A 1 122 ? 1.672 1.614 -13.942 1.00 97.75 122 ALA A O 1
ATOM 1036 N N . LYS A 1 123 ? 2.165 2.925 -15.692 1.00 97.94 123 LYS A N 1
ATOM 1037 C CA . LYS A 1 123 ? 1.717 1.953 -16.713 1.00 97.94 123 LYS A CA 1
ATOM 1038 C C . LYS A 1 123 ? 2.473 0.634 -16.640 1.00 97.94 123 LYS A C 1
ATOM 1040 O O . LYS A 1 123 ? 1.842 -0.417 -16.704 1.00 97.94 123 LYS A O 1
ATOM 1045 N N . THR A 1 124 ? 3.792 0.682 -16.498 1.00 97.44 124 THR A N 1
ATOM 1046 C CA . THR A 1 124 ? 4.614 -0.527 -16.415 1.00 97.44 124 THR A CA 1
ATOM 1047 C C . THR A 1 124 ? 4.346 -1.291 -15.123 1.00 97.44 124 THR A C 1
ATOM 1049 O O . THR A 1 124 ? 4.134 -2.499 -15.179 1.00 97.44 124 THR A O 1
ATOM 1052 N N . VAL A 1 125 ? 4.262 -0.615 -13.973 1.00 97.31 125 VAL A N 1
ATOM 1053 C CA . VAL A 1 125 ? 3.882 -1.265 -12.705 1.00 97.31 125 VAL A CA 1
ATOM 1054 C C . VAL A 1 125 ? 2.506 -1.899 -12.810 1.00 97.31 125 VAL A C 1
ATOM 1056 O O . VAL A 1 125 ? 2.357 -3.069 -12.479 1.00 97.31 125 VAL A O 1
ATOM 1059 N N . THR A 1 126 ? 1.525 -1.156 -13.329 1.00 97.81 126 THR A N 1
ATOM 1060 C CA . THR A 1 126 ? 0.157 -1.646 -13.539 1.00 97.81 126 THR A CA 1
ATOM 1061 C C . THR A 1 126 ? 0.170 -2.920 -14.363 1.00 97.81 126 THR A C 1
ATOM 1063 O O . THR A 1 126 ? -0.432 -3.910 -13.962 1.00 97.81 126 THR A O 1
ATOM 1066 N N . TYR A 1 127 ? 0.892 -2.917 -15.486 1.00 97.12 127 TYR A N 1
ATOM 1067 C CA . TYR A 1 127 ? 1.010 -4.078 -16.355 1.00 97.12 127 TYR A CA 1
ATOM 1068 C C . TYR A 1 127 ? 1.548 -5.302 -15.602 1.00 97.12 127 TYR A C 1
ATOM 1070 O O . TYR A 1 127 ? 0.896 -6.341 -15.600 1.00 97.12 127 TYR A O 1
ATOM 1078 N N . PHE A 1 128 ? 2.688 -5.174 -14.914 1.00 95.62 128 PHE A N 1
ATOM 1079 C CA . PHE A 1 128 ? 3.312 -6.301 -14.212 1.00 95.62 128 PHE A CA 1
ATOM 1080 C C . PHE A 1 128 ? 2.531 -6.769 -12.980 1.00 95.62 128 PHE A C 1
ATOM 1082 O O . PHE A 1 128 ? 2.445 -7.973 -12.748 1.00 95.62 128 PHE A O 1
ATOM 1089 N N . CYS A 1 129 ? 1.935 -5.848 -12.221 1.00 96.12 129 CYS A N 1
ATOM 1090 C CA . CYS A 1 129 ? 1.104 -6.175 -11.061 1.00 96.12 129 CYS A CA 1
ATOM 1091 C C . CYS A 1 129 ? -0.243 -6.788 -11.466 1.00 96.12 129 CYS A C 1
ATOM 1093 O O . CYS A 1 129 ? -0.857 -7.472 -10.660 1.00 96.12 129 CYS A O 1
ATOM 1095 N N . SER A 1 130 ? -0.693 -6.580 -12.707 1.00 96.06 130 SER A N 1
ATOM 1096 C CA . SER A 1 130 ? -1.928 -7.173 -13.240 1.00 96.06 130 SER A CA 1
ATOM 1097 C C . SER A 1 130 ? -1.709 -8.533 -13.914 1.00 96.06 130 SER A C 1
ATOM 1099 O O . SER A 1 130 ? -2.659 -9.138 -14.406 1.00 96.06 130 SER A O 1
ATOM 1101 N N . LEU A 1 131 ? -0.467 -9.025 -13.990 1.00 94.75 131 LEU A N 1
ATOM 1102 C CA . LEU A 1 131 ? -0.193 -10.345 -14.551 1.00 94.75 131 LEU A CA 1
ATOM 1103 C C . LEU A 1 131 ? -0.731 -11.435 -13.627 1.00 94.75 131 LEU A C 1
ATOM 1105 O O . LEU A 1 131 ? -0.481 -11.428 -12.425 1.00 94.75 131 LEU A O 1
ATOM 1109 N N . ASN A 1 132 ? -1.391 -12.438 -14.210 1.00 89.69 132 ASN A N 1
ATOM 1110 C CA . ASN A 1 132 ? -1.977 -13.521 -13.431 1.00 89.69 132 ASN A CA 1
ATOM 1111 C C . ASN A 1 132 ? -0.913 -14.263 -12.614 1.00 89.69 132 ASN A C 1
ATOM 1113 O O . ASN A 1 132 ? -0.004 -14.900 -13.168 1.00 89.69 132 ASN A O 1
ATOM 1117 N N . THR A 1 133 ? -1.095 -14.263 -11.299 1.00 84.12 133 THR A N 1
ATOM 1118 C CA . THR A 1 133 ? -0.474 -15.209 -10.373 1.00 84.12 133 THR A CA 1
ATOM 1119 C C . THR A 1 133 ? -1.481 -16.313 -10.075 1.00 84.12 133 THR A C 1
ATOM 1121 O O . THR A 1 133 ? -2.511 -16.031 -9.457 1.00 84.12 133 THR A O 1
ATOM 1124 N N . PRO A 1 134 ? -1.236 -17.565 -10.492 1.00 77.94 134 PRO A N 1
ATOM 1125 C CA . PRO A 1 134 ? -2.133 -18.656 -10.148 1.00 77.94 134 PRO A CA 1
ATOM 1126 C C . PRO A 1 134 ? -2.270 -18.733 -8.621 1.00 77.94 134 PRO A C 1
ATOM 1128 O O . PRO A 1 134 ? -1.236 -18.812 -7.946 1.00 77.94 134 PRO A O 1
ATOM 1131 N N .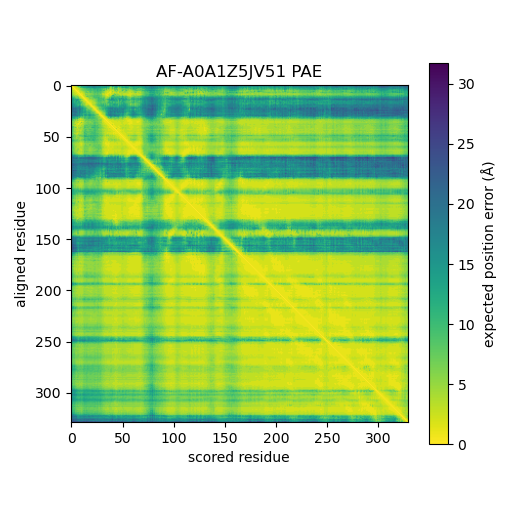 PRO A 1 135 ? -3.495 -18.707 -8.065 1.00 73.31 135 PRO A N 1
ATOM 1132 C CA . PRO A 1 135 ? -3.675 -18.921 -6.638 1.00 73.31 135 PRO A CA 1
ATOM 1133 C C . PRO A 1 135 ? -3.157 -20.320 -6.312 1.00 73.31 135 PRO A C 1
ATOM 1135 O O . PRO A 1 135 ? -3.478 -21.267 -7.036 1.00 73.31 135 PRO A O 1
ATOM 1138 N N . ALA A 1 136 ? -2.354 -20.481 -5.261 1.00 69.62 136 ALA A N 1
ATOM 1139 C CA . ALA A 1 136 ? -2.059 -21.830 -4.805 1.00 69.62 136 ALA A CA 1
ATOM 1140 C C . ALA A 1 136 ? -3.198 -22.326 -3.910 1.00 69.62 136 ALA A C 1
ATOM 1142 O O . ALA A 1 136 ? -3.806 -21.588 -3.133 1.00 69.62 136 ALA A O 1
ATOM 1143 N N . GLU A 1 137 ? -3.550 -23.591 -4.091 1.00 78.88 137 GLU A N 1
ATOM 1144 C CA . GLU A 1 137 ? -4.682 -24.194 -3.404 1.00 78.88 137 GLU A CA 1
ATOM 1145 C C . GLU A 1 137 ? -4.366 -24.387 -1.914 1.00 78.88 137 GLU A C 1
ATOM 1147 O O . GLU A 1 137 ? -3.399 -25.061 -1.556 1.00 78.88 137 GLU A O 1
ATOM 1152 N N . GLY A 1 138 ? -5.209 -23.816 -1.046 1.00 72.94 138 GLY A N 1
ATOM 1153 C CA . GLY A 1 138 ? -5.240 -24.131 0.387 1.00 72.94 138 GLY A CA 1
ATOM 1154 C C . GLY A 1 138 ? -4.103 -23.553 1.234 1.00 72.94 138 GLY A C 1
ATOM 1155 O O . GLY A 1 138 ? -3.786 -24.127 2.274 1.00 72.94 138 GLY A O 1
ATOM 1156 N N . LYS A 1 139 ? -3.476 -22.454 0.811 1.00 68.69 139 LYS A N 1
ATOM 1157 C CA . LYS A 1 139 ? -2.324 -21.859 1.500 1.00 68.69 139 LYS A CA 1
ATOM 1158 C C . LYS A 1 139 ? -2.465 -20.328 1.695 1.00 68.69 139 LYS A C 1
ATOM 1160 O O . LYS A 1 139 ? -3.469 -19.777 1.236 1.00 68.69 139 LYS A O 1
ATOM 1165 N N . PRO A 1 140 ? -1.559 -19.654 2.449 1.00 67.25 140 PRO A N 1
ATOM 1166 C CA . PRO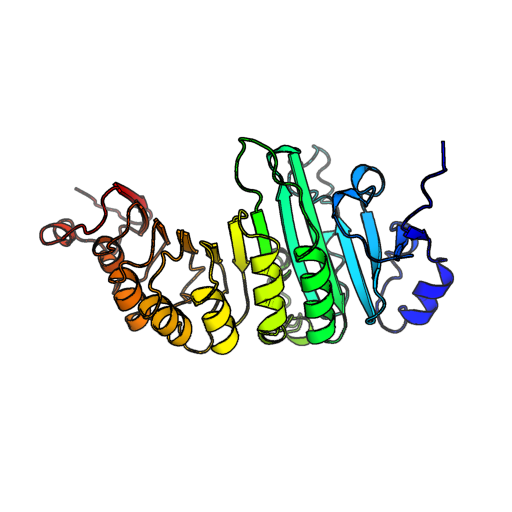 A 1 140 ? -1.692 -18.234 2.778 1.00 67.25 140 PRO A CA 1
ATOM 1167 C C . PRO A 1 140 ? -1.800 -17.354 1.531 1.00 67.25 140 PRO A C 1
ATOM 1169 O O . PRO A 1 140 ? -1.228 -17.663 0.489 1.00 67.25 140 PRO A O 1
ATOM 1172 N N . ARG A 1 141 ? -2.528 -16.240 1.654 1.00 79.62 141 ARG A N 1
ATOM 1173 C CA . ARG A 1 141 ? -2.712 -15.269 0.569 1.00 79.62 141 ARG A CA 1
ATOM 1174 C C . ARG A 1 141 ? -1.342 -14.757 0.103 1.00 79.62 141 ARG A C 1
ATOM 1176 O O . ARG A 1 141 ? -0.503 -14.406 0.930 1.00 79.62 141 ARG A O 1
ATOM 1183 N N . SER A 1 142 ? -1.109 -14.723 -1.210 1.00 83.31 142 SER A N 1
ATOM 1184 C CA . SER A 1 142 ? 0.039 -14.001 -1.766 1.00 83.31 142 SER A CA 1
ATOM 1185 C C . SER A 1 142 ? -0.100 -12.511 -1.467 1.00 83.31 142 SER A C 1
ATOM 1187 O O . SER A 1 142 ? -1.225 -12.007 -1.395 1.00 83.31 142 SER A O 1
ATOM 1189 N N . SER A 1 143 ? 1.024 -11.819 -1.299 1.00 89.56 143 SER A N 1
ATOM 1190 C CA . SER A 1 143 ? 1.036 -10.379 -1.047 1.00 89.56 143 SER A CA 1
ATOM 1191 C C . SER A 1 143 ? 1.595 -9.617 -2.249 1.00 89.56 143 SER A C 1
ATOM 1193 O O . SER A 1 143 ? 2.541 -10.070 -2.903 1.00 89.56 143 SER A O 1
ATOM 1195 N N . LEU A 1 144 ? 0.999 -8.461 -2.536 1.00 91.00 144 LEU A N 1
ATOM 1196 C CA . LEU A 1 144 ? 1.517 -7.462 -3.460 1.00 91.00 144 LEU A CA 1
ATOM 1197 C C . LEU A 1 144 ? 1.789 -6.190 -2.668 1.00 91.00 144 LEU A C 1
ATOM 1199 O O . LEU A 1 144 ? 0.868 -5.566 -2.156 1.00 91.00 144 LEU A O 1
ATOM 1203 N N . LEU A 1 145 ? 3.053 -5.799 -2.599 1.00 92.19 145 LEU A N 1
ATOM 1204 C CA . LEU A 1 145 ? 3.483 -4.553 -1.984 1.00 92.19 145 LEU A CA 1
ATOM 1205 C C . LEU A 1 145 ? 3.925 -3.579 -3.081 1.00 92.19 145 LEU A C 1
ATOM 1207 O O . LEU A 1 145 ? 4.764 -3.947 -3.899 1.00 92.19 145 LEU A O 1
ATOM 1211 N N . ILE A 1 146 ? 3.415 -2.348 -3.077 1.00 91.38 146 ILE A N 1
ATOM 1212 C CA . ILE A 1 146 ? 3.866 -1.243 -3.940 1.00 91.38 146 ILE A CA 1
ATOM 1213 C C . ILE A 1 146 ? 4.421 -0.144 -3.036 1.00 91.38 146 ILE A C 1
ATOM 1215 O O . ILE A 1 146 ? 3.746 0.268 -2.095 1.00 91.38 146 ILE A O 1
ATOM 1219 N N . PHE A 1 147 ? 5.647 0.307 -3.299 1.00 90.19 147 PHE A N 1
ATOM 1220 C CA . PHE A 1 147 ? 6.368 1.191 -2.386 1.00 90.19 147 PHE A CA 1
ATOM 1221 C C . PHE A 1 147 ? 7.426 2.040 -3.085 1.00 90.19 147 PHE A C 1
ATOM 1223 O O . PHE A 1 147 ? 7.945 1.669 -4.144 1.00 90.19 147 PHE A O 1
ATOM 1230 N N . ASP A 1 148 ? 7.778 3.169 -2.468 1.00 84.50 148 ASP A N 1
ATOM 1231 C CA . ASP A 1 148 ? 8.959 3.924 -2.874 1.00 84.50 148 ASP A CA 1
ATOM 1232 C C . ASP A 1 148 ? 10.233 3.240 -2.360 1.00 84.50 148 ASP A C 1
ATOM 1234 O O . ASP A 1 148 ? 10.342 2.777 -1.227 1.00 84.50 148 ASP A O 1
ATOM 1238 N N . SER A 1 149 ? 11.220 3.192 -3.235 1.00 71.81 149 SER A N 1
ATOM 1239 C CA . SER A 1 149 ? 12.579 2.723 -3.008 1.00 71.81 149 SER A CA 1
ATOM 1240 C C . SER A 1 149 ? 13.339 3.381 -1.846 1.00 71.81 149 SER A C 1
ATOM 1242 O O . SER A 1 149 ? 14.268 2.758 -1.329 1.00 71.81 149 SER A O 1
ATOM 1244 N N . GLU A 1 150 ? 12.992 4.611 -1.447 1.00 61.16 150 GLU A N 1
ATOM 1245 C CA . GLU A 1 150 ? 13.778 5.410 -0.488 1.00 61.16 150 GLU A CA 1
ATOM 1246 C C . GLU A 1 150 ? 13.883 4.800 0.914 1.00 61.16 150 GLU A C 1
ATOM 1248 O O . GLU A 1 150 ? 14.795 5.129 1.673 1.00 61.16 150 GLU A O 1
ATOM 1253 N N . ILE A 1 151 ? 13.021 3.836 1.242 1.00 55.81 151 ILE A N 1
ATOM 1254 C CA . ILE A 1 151 ? 13.056 3.118 2.522 1.00 55.81 151 ILE A CA 1
ATOM 1255 C C . ILE A 1 151 ? 14.415 2.426 2.759 1.00 55.81 151 ILE A C 1
ATOM 1257 O O . ILE A 1 151 ? 14.783 2.164 3.903 1.00 55.81 151 ILE A O 1
ATOM 1261 N N . ILE A 1 152 ? 15.184 2.139 1.703 1.00 55.50 152 ILE A N 1
ATOM 1262 C CA . ILE A 1 152 ? 16.464 1.424 1.805 1.00 55.50 152 ILE A CA 1
ATOM 1263 C C . ILE A 1 152 ? 17.647 2.375 2.078 1.00 55.50 152 ILE A C 1
ATOM 1265 O O . ILE A 1 152 ? 18.609 1.966 2.731 1.00 55.50 152 ILE A O 1
ATOM 1269 N N . ASP A 1 153 ? 17.571 3.636 1.643 1.00 53.75 153 ASP A N 1
ATOM 1270 C CA . ASP A 1 153 ? 18.739 4.529 1.567 1.00 53.75 153 ASP A CA 1
ATOM 1271 C C . ASP A 1 153 ? 18.858 5.506 2.763 1.00 53.75 153 ASP A C 1
ATOM 1273 O O . ASP A 1 153 ? 19.902 6.130 2.948 1.00 53.75 153 ASP A O 1
ATOM 1277 N N . ARG A 1 154 ? 17.856 5.582 3.660 1.00 56.84 154 ARG A N 1
ATOM 1278 C CA . ARG A 1 154 ? 17.849 6.497 4.832 1.00 56.84 154 ARG A CA 1
ATOM 1279 C C . ARG A 1 154 ? 18.946 6.276 5.880 1.00 56.84 154 ARG A C 1
ATOM 1281 O O . ARG A 1 154 ? 19.055 7.061 6.819 1.00 56.84 154 ARG A O 1
ATOM 1288 N N . TYR A 1 155 ? 19.757 5.231 5.749 1.00 56.78 155 TYR A N 1
ATOM 1289 C CA . TYR A 1 155 ? 20.859 4.973 6.678 1.00 56.78 155 TYR A CA 1
ATOM 1290 C C . TYR A 1 155 ? 22.125 5.805 6.405 1.00 56.78 155 TYR A C 1
ATOM 1292 O O . TYR A 1 155 ? 23.039 5.746 7.224 1.00 56.78 155 TYR A O 1
ATOM 1300 N N . ASP A 1 156 ? 22.182 6.587 5.319 1.00 57.41 156 ASP A N 1
ATOM 1301 C CA . ASP A 1 156 ? 23.302 7.498 5.018 1.00 57.41 156 ASP A CA 1
ATOM 1302 C C . ASP A 1 156 ? 22.820 8.967 5.042 1.00 57.41 156 ASP A C 1
ATOM 1304 O O . ASP A 1 156 ? 22.738 9.664 4.030 1.00 57.41 156 ASP A O 1
ATOM 1308 N N . SER A 1 157 ? 22.408 9.414 6.234 1.00 54.44 157 SER A N 1
ATOM 1309 C CA . SER A 1 157 ? 21.707 10.679 6.516 1.00 54.44 157 SER A CA 1
ATOM 1310 C C . SER A 1 157 ? 22.489 11.968 6.227 1.00 54.44 157 SER A C 1
ATOM 1312 O O . SER A 1 157 ? 21.953 13.054 6.426 1.00 54.44 157 SER A O 1
ATOM 1314 N N . ASP A 1 158 ? 23.738 11.886 5.772 1.00 63.00 158 ASP A N 1
ATOM 1315 C CA . ASP A 1 158 ? 24.612 13.058 5.631 1.00 63.00 158 ASP A CA 1
ATOM 1316 C C . ASP A 1 158 ? 24.508 13.740 4.253 1.00 63.00 158 ASP A C 1
ATOM 1318 O O . ASP A 1 158 ? 25.180 14.741 3.999 1.00 63.00 158 ASP A O 1
ATOM 1322 N N . THR A 1 159 ? 23.650 13.239 3.355 1.00 62.84 159 THR A N 1
ATOM 1323 C CA . THR A 1 159 ? 23.414 13.844 2.033 1.00 62.84 159 THR A CA 1
ATOM 1324 C C . THR A 1 159 ? 21.946 14.224 1.828 1.00 62.84 159 THR A C 1
ATOM 1326 O O . THR A 1 159 ? 21.259 13.671 0.978 1.00 62.84 159 THR A O 1
ATOM 1329 N N . GLU A 1 160 ? 21.465 15.224 2.578 1.00 60.12 160 GLU A N 1
ATOM 1330 C CA . GLU A 1 160 ? 20.126 15.842 2.415 1.00 60.12 160 GLU A CA 1
ATOM 1331 C C . GLU A 1 160 ? 19.833 16.353 0.984 1.00 60.12 160 GLU A C 1
ATOM 1333 O O . GLU A 1 160 ? 18.701 16.706 0.665 1.00 60.12 160 GLU A O 1
ATOM 1338 N N . GLU A 1 161 ? 20.841 16.403 0.108 1.00 64.25 161 GLU A N 1
ATOM 1339 C CA . GLU A 1 161 ? 20.711 16.852 -1.279 1.00 64.25 161 GLU A CA 1
ATOM 1340 C C . GLU A 1 161 ? 20.398 15.714 -2.269 1.00 64.25 161 GLU A C 1
ATOM 1342 O O . GLU A 1 161 ? 20.233 15.990 -3.456 1.00 64.25 161 GLU A O 1
ATOM 1347 N N . TYR A 1 162 ? 20.292 14.445 -1.840 1.00 61.28 162 TYR A N 1
ATOM 1348 C CA . TYR A 1 162 ? 19.782 13.399 -2.737 1.00 61.28 162 TYR A CA 1
ATOM 1349 C C . TYR A 1 162 ? 18.293 13.666 -3.008 1.00 61.28 162 TYR A C 1
ATOM 1351 O O . TYR A 1 162 ? 17.473 13.768 -2.102 1.00 61.28 162 TYR A O 1
ATOM 1359 N N . THR A 1 163 ? 17.990 13.948 -4.272 1.00 62.41 163 THR A N 1
ATOM 1360 C CA . THR A 1 163 ? 16.952 14.900 -4.663 1.00 62.41 163 THR A CA 1
ATOM 1361 C C . THR A 1 163 ? 15.549 14.293 -4.758 1.00 62.41 163 THR A C 1
ATOM 1363 O O . THR A 1 163 ? 15.339 13.280 -5.426 1.00 62.41 163 THR A O 1
ATOM 1366 N N . LYS A 1 164 ? 14.551 15.061 -4.289 1.00 75.88 164 LYS A N 1
ATOM 1367 C CA . LYS A 1 164 ? 13.108 14.914 -4.605 1.00 75.88 164 LYS A CA 1
ATOM 1368 C C . LYS A 1 164 ? 12.797 14.724 -6.099 1.00 75.88 164 LYS A C 1
ATOM 1370 O O . LYS A 1 164 ? 11.699 14.341 -6.485 1.00 75.88 164 LYS A O 1
ATOM 1375 N N . GLU A 1 165 ? 13.745 15.042 -6.977 1.00 80.44 165 GLU A N 1
ATOM 1376 C CA . GLU A 1 165 ? 13.629 14.883 -8.428 1.00 80.44 165 GLU A CA 1
ATOM 1377 C C . GLU 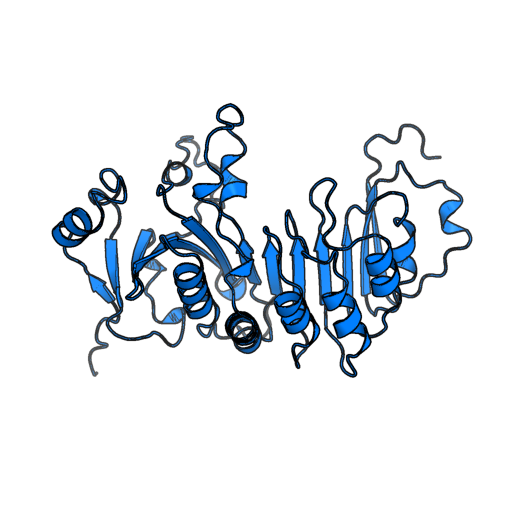A 1 165 ? 13.513 13.413 -8.868 1.00 80.44 165 GLU A C 1
ATOM 1379 O O . GLU A 1 165 ? 13.041 13.139 -9.977 1.00 80.44 165 GLU A O 1
ATOM 1384 N N . HIS A 1 166 ? 13.926 12.471 -8.015 1.00 83.62 166 HIS A N 1
ATOM 1385 C CA . HIS A 1 166 ? 13.864 11.033 -8.276 1.00 83.62 166 HIS A CA 1
ATOM 1386 C C . HIS A 1 166 ? 12.681 10.325 -7.603 1.00 83.62 166 HIS A C 1
ATOM 1388 O O . HIS A 1 166 ? 12.439 9.153 -7.901 1.00 83.62 166 HIS A O 1
ATOM 1394 N N . GLU A 1 167 ? 11.907 11.034 -6.780 1.00 88.94 167 GLU A N 1
ATOM 1395 C CA . GLU A 1 167 ? 10.694 10.498 -6.167 1.00 88.94 167 GLU A CA 1
ATOM 1396 C C . GLU A 1 167 ? 9.621 10.242 -7.234 1.00 88.94 167 GLU A C 1
ATOM 1398 O O . GLU A 1 167 ? 9.358 11.057 -8.138 1.00 88.94 167 GLU A O 1
ATOM 1403 N N . PHE A 1 168 ? 8.995 9.072 -7.132 1.00 93.81 168 PHE A N 1
ATOM 1404 C CA . PHE A 1 168 ? 7.869 8.714 -7.976 1.00 93.81 168 PHE A CA 1
ATOM 1405 C C . PHE A 1 168 ? 6.582 9.332 -7.426 1.00 93.81 168 PHE A C 1
ATOM 1407 O O . PHE A 1 168 ? 6.208 9.141 -6.271 1.00 93.81 168 PHE A O 1
ATOM 1414 N N . ALA A 1 169 ? 5.851 10.046 -8.280 1.00 95.44 169 ALA A N 1
ATOM 1415 C CA . ALA A 1 169 ? 4.577 10.629 -7.883 1.00 95.44 169 ALA A CA 1
ATOM 1416 C C . ALA A 1 169 ? 3.463 9.570 -7.923 1.00 95.44 169 ALA A C 1
ATOM 1418 O O . ALA A 1 169 ? 2.933 9.269 -8.992 1.00 95.44 169 ALA A O 1
ATOM 1419 N N . PHE A 1 170 ? 3.036 9.052 -6.767 1.00 96.00 170 PHE A N 1
ATOM 1420 C CA . PHE A 1 170 ? 1.951 8.056 -6.679 1.00 96.00 170 PHE A CA 1
ATOM 1421 C C . PHE A 1 170 ? 0.615 8.530 -7.270 1.00 96.00 170 PHE A C 1
ATOM 1423 O O . PHE A 1 170 ? -0.143 7.725 -7.814 1.00 96.00 170 PHE A O 1
ATOM 1430 N N . ALA A 1 171 ? 0.372 9.843 -7.296 1.00 96.56 171 ALA A N 1
ATOM 1431 C CA . ALA A 1 171 ? -0.742 10.457 -8.021 1.00 96.56 171 ALA A CA 1
ATOM 1432 C C . ALA A 1 171 ? -0.759 10.142 -9.538 1.00 96.56 171 ALA A C 1
ATOM 1434 O O . ALA A 1 171 ? -1.780 10.328 -10.196 1.00 96.56 171 ALA A O 1
ATOM 1435 N N . ALA A 1 172 ? 0.345 9.648 -10.112 1.00 97.62 172 ALA A N 1
ATOM 1436 C CA . ALA A 1 172 ? 0.419 9.246 -11.515 1.00 97.62 172 ALA A CA 1
ATOM 1437 C C . ALA A 1 172 ? -0.315 7.934 -11.830 1.00 97.62 172 ALA A C 1
ATOM 1439 O O . ALA A 1 172 ? -0.590 7.664 -13.004 1.00 97.62 172 ALA A O 1
ATOM 1440 N N . PHE A 1 173 ? -0.652 7.118 -10.823 1.00 98.00 173 PHE A N 1
ATOM 1441 C CA . PHE A 1 173 ? -1.556 5.990 -11.029 1.00 98.00 173 PHE A CA 1
ATOM 1442 C C . PHE A 1 173 ? -2.955 6.501 -11.355 1.00 98.00 173 PHE A C 1
ATOM 1444 O O . PHE A 1 173 ? -3.626 7.125 -10.538 1.00 98.00 173 PHE A O 1
ATOM 1451 N N . ARG A 1 174 ? -3.451 6.212 -12.550 1.00 98.12 174 ARG A N 1
ATOM 1452 C CA . ARG A 1 174 ? -4.824 6.585 -12.879 1.00 98.12 174 ARG A CA 1
ATOM 1453 C C . ARG A 1 174 ? -5.836 5.677 -12.165 1.00 98.12 174 ARG A C 1
ATOM 1455 O O . ARG A 1 174 ? -5.534 4.507 -11.920 1.00 98.12 174 ARG A O 1
ATOM 1462 N N . PRO A 1 175 ? -7.068 6.159 -11.922 1.00 98.00 175 PRO A N 1
ATOM 1463 C CA . PRO A 1 175 ? -8.163 5.347 -11.390 1.00 98.00 175 PRO A CA 1
ATOM 1464 C C . PRO A 1 175 ? -8.357 3.989 -12.089 1.00 98.00 175 PRO A C 1
ATOM 1466 O O . PRO A 1 175 ? -8.485 2.968 -11.421 1.00 98.00 175 PRO A O 1
ATOM 1469 N N . ASP A 1 176 ? -8.307 3.954 -13.428 1.00 98.25 176 ASP A N 1
ATOM 1470 C CA . ASP A 1 176 ? -8.456 2.723 -14.221 1.00 98.25 176 ASP A CA 1
ATOM 1471 C C . ASP A 1 176 ? -7.307 1.731 -14.003 1.00 98.25 176 ASP A C 1
ATOM 1473 O O . ASP A 1 176 ? -7.506 0.521 -14.046 1.00 98.25 176 ASP A O 1
ATOM 1477 N N . GLN A 1 177 ? -6.105 2.239 -13.740 1.00 98.06 177 GLN A N 1
ATOM 1478 C CA . GLN A 1 177 ? -4.928 1.417 -13.486 1.00 98.06 177 GLN A CA 1
ATOM 1479 C C . GLN A 1 177 ? -4.982 0.757 -12.109 1.00 98.06 177 GLN A C 1
ATOM 1481 O O . GLN A 1 177 ? -4.666 -0.423 -11.991 1.00 98.06 177 GLN A O 1
ATOM 1486 N N . LEU A 1 178 ? -5.419 1.491 -11.082 1.00 97.44 178 LEU A N 1
ATOM 1487 C CA . LEU A 1 178 ? -5.594 0.931 -9.739 1.00 97.44 178 LEU A CA 1
ATOM 1488 C C . LEU A 1 178 ? -6.714 -0.098 -9.700 1.00 97.44 178 LEU A C 1
ATOM 1490 O O . LEU A 1 178 ? -6.512 -1.184 -9.164 1.00 97.44 178 LEU A O 1
ATOM 1494 N N . ALA A 1 179 ? -7.850 0.206 -10.335 1.00 97.62 179 ALA A N 1
ATOM 1495 C CA . ALA A 1 179 ? -8.931 -0.759 -10.492 1.00 97.62 179 ALA A CA 1
ATOM 1496 C C . ALA A 1 179 ? -8.422 -2.044 -11.161 1.00 97.62 179 ALA A C 1
ATOM 1498 O O . ALA A 1 179 ? -8.650 -3.129 -10.642 1.00 97.62 179 ALA A O 1
ATOM 1499 N N . LEU A 1 180 ? -7.631 -1.926 -12.237 1.00 97.44 180 LEU A N 1
ATOM 1500 C CA . LEU A 1 180 ? -7.057 -3.083 -12.923 1.00 97.44 180 LEU A CA 1
ATOM 1501 C C . LEU A 1 180 ? -6.112 -3.904 -12.030 1.00 97.44 180 LEU A C 1
ATOM 1503 O O . LEU A 1 180 ? -6.138 -5.134 -12.096 1.00 97.44 180 LEU A O 1
ATOM 1507 N N . ILE A 1 181 ? -5.292 -3.255 -11.195 1.00 96.88 181 ILE A N 1
ATOM 1508 C CA . ILE A 1 181 ? -4.435 -3.956 -10.228 1.00 96.88 181 ILE A CA 1
ATOM 1509 C C . ILE A 1 181 ? -5.304 -4.739 -9.239 1.00 96.88 181 ILE A C 1
ATOM 1511 O O . ILE A 1 181 ? -5.033 -5.913 -9.001 1.00 96.88 181 ILE A O 1
ATOM 1515 N N . PHE A 1 182 ? -6.359 -4.139 -8.692 1.00 96.19 182 PHE A N 1
ATOM 1516 C CA . PHE A 1 182 ? -7.227 -4.809 -7.720 1.00 96.19 182 PHE A CA 1
ATOM 1517 C C . PHE A 1 182 ? -8.047 -5.944 -8.351 1.00 96.19 182 PHE A C 1
ATOM 1519 O O . PHE A 1 182 ? -8.069 -7.054 -7.814 1.00 96.19 182 PHE A O 1
ATOM 1526 N N . ASP A 1 183 ? -8.606 -5.723 -9.543 1.00 95.81 183 ASP A N 1
ATOM 1527 C CA . ASP A 1 183 ? -9.395 -6.710 -10.288 1.00 95.81 183 ASP A CA 1
ATOM 1528 C C . ASP A 1 183 ? -8.586 -7.972 -10.634 1.00 95.81 183 ASP A C 1
ATOM 1530 O O . ASP A 1 183 ? -9.129 -9.079 -10.652 1.00 95.81 183 ASP A O 1
ATOM 1534 N N . ASN A 1 184 ? -7.279 -7.832 -10.892 1.00 94.75 184 ASN A N 1
ATOM 1535 C CA . ASN A 1 184 ? -6.389 -8.964 -11.185 1.00 94.75 184 ASN A CA 1
ATOM 1536 C C . ASN A 1 184 ? -5.788 -9.618 -9.932 1.00 94.75 184 ASN A C 1
ATOM 1538 O O . ASN A 1 184 ? -5.190 -10.690 -10.032 1.00 94.75 184 ASN A O 1
ATOM 1542 N N . ASN A 1 185 ? -5.985 -9.029 -8.749 1.00 93.12 185 ASN A N 1
ATOM 1543 C CA . ASN A 1 185 ? -5.466 -9.539 -7.480 1.00 93.12 185 ASN A CA 1
ATOM 1544 C C . ASN A 1 185 ? -6.561 -9.727 -6.402 1.00 93.12 185 ASN A C 1
ATOM 1546 O O . ASN A 1 185 ? -6.315 -9.442 -5.231 1.00 93.12 185 ASN A O 1
ATOM 1550 N N . PRO A 1 186 ? -7.744 -10.300 -6.719 1.00 91.75 186 PRO A N 1
ATOM 1551 C CA . PRO A 1 186 ? -8.926 -10.271 -5.843 1.00 91.75 186 PRO A CA 1
ATOM 1552 C C . PRO A 1 186 ? -8.821 -11.145 -4.581 1.00 91.75 186 PRO A C 1
ATOM 1554 O O . PRO A 1 186 ? -9.751 -11.211 -3.785 1.00 91.75 186 PRO A O 1
ATOM 1557 N N . LYS A 1 187 ? -7.732 -11.905 -4.429 1.00 89.75 187 LYS A N 1
ATOM 1558 C CA . LYS A 1 187 ? -7.468 -12.771 -3.266 1.00 89.75 187 LYS A CA 1
ATOM 1559 C C . LYS A 1 187 ? -6.145 -12.441 -2.581 1.00 89.75 187 LYS A C 1
ATOM 1561 O O . LYS A 1 187 ? -5.731 -13.187 -1.692 1.00 89.75 187 LYS A O 1
ATOM 1566 N N . GLN A 1 188 ? -5.444 -11.423 -3.069 1.00 90.12 188 GLN A N 1
ATOM 1567 C CA . GLN A 1 188 ? -4.150 -11.046 -2.533 1.00 90.12 188 GLN A CA 1
ATOM 1568 C C . GLN A 1 188 ? -4.317 -10.035 -1.411 1.00 90.12 188 GLN A C 1
ATOM 1570 O O . GLN A 1 188 ? -5.228 -9.212 -1.431 1.00 90.12 188 GLN A O 1
ATOM 1575 N N . TYR A 1 189 ? -3.376 -10.085 -0.478 1.00 94.31 189 TYR A N 1
ATOM 1576 C CA . TYR A 1 189 ? -3.146 -8.988 0.443 1.00 94.31 189 TYR A CA 1
ATOM 1577 C C . TYR A 1 189 ? -2.375 -7.891 -0.286 1.00 94.31 189 TYR A C 1
ATOM 1579 O O . TYR A 1 189 ? -1.279 -8.147 -0.789 1.00 94.31 189 TYR A O 1
ATOM 1587 N N . ILE A 1 190 ? -2.940 -6.691 -0.372 1.00 96.19 190 ILE A N 1
ATOM 1588 C CA . ILE A 1 190 ? -2.313 -5.570 -1.069 1.00 96.19 190 ILE A CA 1
ATOM 1589 C C . ILE A 1 190 ? -1.828 -4.561 -0.042 1.00 96.19 190 ILE A C 1
ATOM 1591 O O . ILE A 1 190 ? -2.605 -4.026 0.742 1.00 96.19 190 ILE A O 1
ATOM 1595 N N . GLU A 1 191 ? -0.534 -4.280 -0.071 1.00 96.31 191 GLU A N 1
ATOM 1596 C CA . GLU A 1 191 ? 0.093 -3.263 0.755 1.00 96.31 191 GLU A CA 1
ATOM 1597 C C . GLU A 1 191 ? 0.531 -2.086 -0.118 1.00 96.31 191 GLU A C 1
ATOM 1599 O O . GLU A 1 191 ? 1.242 -2.251 -1.112 1.00 96.31 191 GLU A O 1
ATOM 1604 N N . LEU A 1 192 ? 0.092 -0.889 0.256 1.00 96.38 192 LEU A N 1
ATOM 1605 C CA . LEU A 1 192 ? 0.484 0.365 -0.366 1.00 96.38 192 LEU A CA 1
ATOM 1606 C C . LEU A 1 192 ? 1.319 1.156 0.637 1.00 96.38 192 LEU A C 1
ATOM 1608 O O . LEU A 1 192 ? 0.873 1.432 1.752 1.00 96.38 192 LEU A O 1
ATOM 1612 N N . GLN A 1 193 ? 2.527 1.514 0.221 1.00 93.81 193 GLN A N 1
ATOM 1613 C CA . GLN A 1 193 ? 3.462 2.313 1.000 1.00 93.81 193 GLN A CA 1
ATOM 1614 C C . GLN A 1 193 ? 3.852 3.570 0.237 1.00 93.81 193 GLN A C 1
ATOM 1616 O O . GLN A 1 193 ? 4.105 3.522 -0.968 1.00 93.81 193 GLN A O 1
ATOM 1621 N N . GLY A 1 194 ? 4.004 4.657 0.986 1.00 89.56 194 GLY A N 1
ATOM 1622 C CA . GLY A 1 194 ? 4.564 5.900 0.483 1.00 89.56 194 GLY A CA 1
ATOM 1623 C C . GLY A 1 194 ? 3.609 6.729 -0.371 1.00 89.56 194 GLY A C 1
ATOM 1624 O O . GLY A 1 194 ? 2.631 6.243 -0.950 1.00 89.56 194 GLY A O 1
ATOM 1625 N N . GLY A 1 195 ? 3.965 8.007 -0.445 1.00 90.25 195 GLY A N 1
ATOM 1626 C CA . GLY A 1 195 ? 3.383 8.991 -1.335 1.00 90.25 195 GLY A CA 1
ATOM 1627 C C . GLY A 1 195 ? 1.981 9.475 -0.949 1.00 90.25 195 GLY A C 1
ATOM 1628 O O . GLY A 1 195 ? 1.212 8.782 -0.279 1.00 90.25 195 GLY A O 1
ATOM 1629 N N . PRO A 1 196 ? 1.615 10.676 -1.423 1.00 94.75 196 PRO A N 1
ATOM 1630 C CA . PRO A 1 196 ? 0.264 11.188 -1.306 1.00 94.75 196 PRO A CA 1
ATOM 1631 C C . PRO A 1 196 ? -0.641 10.613 -2.409 1.00 94.75 196 PRO A C 1
ATOM 1633 O O . PRO A 1 196 ? -0.363 10.766 -3.603 1.00 94.75 196 PRO A O 1
ATOM 1636 N N . TRP A 1 197 ? -1.765 10.023 -2.013 1.00 97.38 197 TRP A N 1
ATOM 1637 C CA . TRP A 1 197 ? -2.779 9.446 -2.897 1.00 97.38 197 TRP A CA 1
ATOM 1638 C C . TRP A 1 197 ? -3.966 10.393 -3.069 1.00 97.38 197 TRP A C 1
ATOM 1640 O O . TRP A 1 197 ? -4.443 10.991 -2.101 1.00 97.38 197 TRP A O 1
ATOM 1650 N N . THR A 1 198 ? -4.440 10.555 -4.305 1.00 98.31 198 THR A N 1
ATOM 1651 C CA . THR A 1 198 ? -5.506 11.515 -4.622 1.00 98.31 198 THR A CA 1
ATOM 1652 C C . THR A 1 198 ? -6.876 11.029 -4.128 1.00 98.31 198 THR A C 1
ATOM 1654 O O . THR A 1 198 ? -7.086 9.819 -3.968 1.00 98.31 198 THR A O 1
ATOM 1657 N N . PRO A 1 199 ? -7.854 11.936 -3.944 1.00 98.75 199 PRO A N 1
ATOM 1658 C CA . PRO A 1 199 ? -9.223 11.566 -3.573 1.00 98.75 199 PRO A CA 1
ATOM 1659 C C . PRO A 1 199 ? -9.896 10.606 -4.567 1.00 98.75 199 PRO A C 1
ATOM 1661 O O . PRO A 1 199 ? -10.682 9.737 -4.189 1.00 98.75 199 PRO A O 1
ATOM 1664 N N . GLU A 1 200 ? -9.592 10.731 -5.861 1.00 98.69 200 GLU A N 1
ATOM 1665 C CA . GLU A 1 200 ? -10.118 9.833 -6.890 1.00 98.69 200 GLU A CA 1
ATOM 1666 C C . GLU A 1 200 ? -9.543 8.423 -6.739 1.00 98.69 200 GLU A C 1
ATOM 1668 O O . GLU A 1 200 ? -10.282 7.444 -6.833 1.00 98.69 200 GLU A O 1
ATOM 1673 N N . GLN A 1 201 ? -8.239 8.305 -6.470 1.00 98.50 201 GLN A N 1
ATOM 1674 C CA . GLN A 1 201 ? -7.587 7.015 -6.234 1.00 98.50 201 GLN A CA 1
ATOM 1675 C C . GLN A 1 201 ? -8.126 6.346 -4.966 1.00 98.50 201 GLN A C 1
ATOM 1677 O O . GLN A 1 201 ? -8.457 5.160 -4.990 1.00 98.50 201 GLN A O 1
ATOM 1682 N N . SER A 1 202 ? -8.272 7.107 -3.878 1.00 98.31 202 SER A N 1
ATOM 1683 C CA . SER A 1 202 ? -8.810 6.599 -2.615 1.00 98.31 202 SER A CA 1
ATOM 1684 C C . SER A 1 202 ? -10.271 6.158 -2.755 1.00 98.31 202 SER A C 1
ATOM 1686 O O . SER A 1 202 ? -10.660 5.115 -2.228 1.00 98.31 202 SER A O 1
ATOM 1688 N N . THR A 1 203 ? -11.062 6.862 -3.570 1.00 98.62 203 THR A N 1
ATOM 1689 C CA . THR A 1 203 ? -12.419 6.430 -3.929 1.00 98.62 203 THR A CA 1
ATOM 1690 C C . THR A 1 203 ? -12.405 5.085 -4.660 1.00 98.62 203 THR A C 1
ATOM 1692 O O . THR A 1 203 ? -13.213 4.217 -4.336 1.00 98.62 203 THR A O 1
ATOM 1695 N N . ILE A 1 204 ? -11.495 4.861 -5.617 1.00 98.38 204 ILE A N 1
ATOM 1696 C CA . ILE A 1 204 ? -11.384 3.563 -6.314 1.00 98.38 204 ILE A CA 1
ATOM 1697 C C . ILE A 1 204 ? -11.045 2.437 -5.339 1.00 98.38 204 ILE A C 1
ATOM 1699 O O . ILE A 1 204 ? -11.673 1.381 -5.400 1.00 98.38 204 ILE A O 1
ATOM 1703 N N . MET A 1 205 ? -10.113 2.672 -4.410 1.00 97.62 205 MET A N 1
ATOM 1704 C CA . MET A 1 205 ? -9.781 1.699 -3.363 1.00 97.62 205 MET A CA 1
ATOM 1705 C C . MET A 1 205 ? -11.020 1.349 -2.534 1.00 97.62 205 MET A C 1
ATOM 1707 O O . MET A 1 205 ? -11.367 0.180 -2.399 1.00 97.62 205 MET A O 1
ATOM 1711 N N . ALA A 1 206 ? -11.730 2.365 -2.036 1.00 98.38 206 ALA A N 1
ATOM 1712 C CA . ALA A 1 206 ? -12.894 2.197 -1.173 1.00 98.38 206 ALA A CA 1
ATOM 1713 C C . ALA A 1 206 ? -14.138 1.659 -1.895 1.00 98.38 206 ALA A C 1
ATOM 1715 O O . ALA A 1 206 ? -14.986 1.056 -1.251 1.00 98.38 206 ALA A O 1
ATOM 1716 N N . THR A 1 207 ? -14.292 1.854 -3.206 1.00 97.94 207 THR A N 1
ATOM 1717 C CA . THR A 1 207 ? -15.484 1.423 -3.976 1.00 97.94 207 THR A CA 1
ATOM 1718 C C . THR A 1 207 ? -15.277 0.141 -4.777 1.00 97.94 207 THR A C 1
ATOM 1720 O O . THR A 1 207 ? -16.182 -0.279 -5.497 1.00 97.94 207 THR A O 1
ATOM 1723 N N . HIS A 1 208 ? -14.125 -0.518 -4.630 1.00 96.62 208 HIS A N 1
ATOM 1724 C CA . HIS A 1 208 ? -13.846 -1.776 -5.316 1.00 96.62 208 HIS A CA 1
ATOM 1725 C C . HIS A 1 208 ? -14.948 -2.825 -5.032 1.00 96.62 208 HIS A C 1
ATOM 1727 O O . HIS A 1 208 ? -15.274 -3.059 -3.863 1.00 96.62 208 HIS A O 1
ATOM 1733 N N . PRO A 1 209 ? -15.559 -3.448 -6.059 1.00 95.12 209 PRO A N 1
ATOM 1734 C CA . PRO A 1 209 ? -16.806 -4.211 -5.908 1.00 95.12 209 PRO A CA 1
ATOM 1735 C C . PRO A 1 209 ? -16.655 -5.521 -5.125 1.00 95.12 209 PRO A C 1
ATOM 1737 O O . PRO A 1 209 ? -17.642 -6.060 -4.628 1.00 95.12 209 PRO A O 1
ATOM 1740 N N . TYR A 1 210 ? -15.434 -6.037 -5.013 1.00 94.19 210 TYR A N 1
ATOM 1741 C CA . TYR A 1 210 ? -15.118 -7.243 -4.252 1.00 94.19 210 TYR A CA 1
ATOM 1742 C C . TYR A 1 210 ? -14.387 -6.889 -2.959 1.00 94.19 210 TYR A C 1
ATOM 1744 O O . TYR A 1 210 ? -13.759 -5.832 -2.872 1.00 94.19 210 TYR A O 1
ATOM 1752 N N . SER A 1 211 ? -14.447 -7.803 -1.988 1.00 95.62 211 SER A N 1
ATOM 1753 C CA . SER A 1 211 ? -13.657 -7.729 -0.757 1.00 95.62 211 SER A CA 1
ATOM 1754 C C . SER A 1 211 ? -12.175 -7.550 -1.080 1.00 95.62 211 SER A C 1
ATOM 1756 O O . SER A 1 211 ? -11.643 -8.235 -1.955 1.00 95.62 211 SER A O 1
ATOM 1758 N N . LEU A 1 212 ? -11.524 -6.650 -0.357 1.00 96.06 212 LEU A N 1
ATOM 1759 C CA . LEU A 1 212 ? -10.130 -6.281 -0.501 1.00 96.06 212 LEU A CA 1
ATOM 1760 C C . LEU A 1 212 ? -9.448 -6.400 0.863 1.00 96.06 212 LEU A C 1
ATOM 1762 O O . LEU A 1 212 ? -9.972 -5.920 1.864 1.00 96.06 212 LEU A O 1
ATOM 1766 N N . ASP A 1 213 ? -8.270 -7.018 0.890 1.00 96.81 213 ASP A N 1
ATOM 1767 C CA . ASP A 1 213 ? -7.388 -6.956 2.052 1.00 96.81 213 ASP A CA 1
ATOM 1768 C C . ASP A 1 213 ? -6.338 -5.879 1.783 1.00 96.81 213 ASP A C 1
ATOM 1770 O O . ASP A 1 213 ? -5.372 -6.112 1.051 1.00 96.81 213 ASP A O 1
ATOM 1774 N N . LEU A 1 214 ? -6.560 -4.685 2.327 1.00 97.62 214 LEU A N 1
ATOM 1775 C CA . LEU A 1 214 ? -5.731 -3.514 2.064 1.00 97.62 214 LEU A CA 1
ATOM 1776 C C . LEU A 1 214 ? -4.906 -3.145 3.292 1.00 97.62 214 LEU A C 1
ATOM 1778 O O . LEU A 1 214 ? -5.426 -3.053 4.400 1.00 97.62 214 LEU A O 1
ATOM 1782 N N . SER A 1 215 ? -3.630 -2.851 3.080 1.00 97.62 215 SER A N 1
ATOM 1783 C CA . SER A 1 215 ? -2.742 -2.300 4.093 1.00 97.62 215 SER A CA 1
ATOM 1784 C C . SER A 1 215 ? -2.162 -0.975 3.648 1.00 97.62 215 SER A C 1
ATOM 1786 O O . SER A 1 215 ? -1.527 -0.891 2.601 1.00 97.62 215 SER A O 1
ATOM 1788 N N . LEU A 1 216 ? -2.367 0.040 4.477 1.00 97.06 216 LEU A N 1
ATOM 1789 C CA . LEU A 1 216 ? -1.841 1.386 4.328 1.00 97.06 216 LEU A CA 1
ATOM 1790 C C . LEU A 1 216 ? -0.729 1.546 5.354 1.00 97.06 216 LEU A C 1
ATOM 1792 O O . LEU A 1 216 ? -0.993 1.514 6.560 1.00 97.06 216 LEU A O 1
ATOM 1796 N N . SER A 1 217 ? 0.513 1.645 4.899 1.00 93.88 217 SER A N 1
ATOM 1797 C CA . SER A 1 217 ? 1.659 1.650 5.804 1.00 93.88 217 SER A CA 1
ATOM 1798 C C . SER A 1 217 ? 2.723 2.660 5.402 1.00 93.88 217 SER A C 1
ATOM 1800 O O . SER A 1 217 ? 2.780 3.119 4.259 1.00 93.88 217 SER A O 1
ATOM 1802 N N . ARG A 1 218 ? 3.603 2.983 6.355 1.00 88.69 218 ARG A N 1
ATOM 1803 C CA . ARG A 1 218 ? 4.703 3.935 6.149 1.00 88.69 218 ARG A CA 1
ATOM 1804 C C . ARG A 1 218 ? 4.187 5.333 5.805 1.00 88.69 218 ARG A C 1
ATOM 1806 O O . ARG A 1 218 ? 3.115 5.717 6.250 1.00 88.69 218 ARG A O 1
ATOM 1813 N N . GLU A 1 219 ? 4.930 6.061 4.980 1.00 89.94 219 GLU A N 1
ATOM 1814 C CA . GLU A 1 219 ? 4.630 7.401 4.452 1.00 89.94 219 GLU A CA 1
ATOM 1815 C C . GLU A 1 219 ? 3.422 7.441 3.500 1.00 89.94 219 GLU A C 1
ATOM 1817 O O . GLU A 1 219 ? 3.311 8.329 2.657 1.00 89.94 219 GLU A O 1
ATOM 1822 N N . PHE A 1 220 ? 2.537 6.445 3.560 1.00 94.62 220 PHE A N 1
ATOM 1823 C CA . PHE A 1 220 ? 1.275 6.498 2.846 1.00 94.62 220 PHE A CA 1
ATOM 1824 C C . PHE A 1 220 ? 0.421 7.623 3.438 1.00 94.62 220 PHE A C 1
ATOM 1826 O O . PHE A 1 220 ? 0.121 7.620 4.631 1.00 94.62 220 PHE A O 1
ATOM 1833 N N . ALA A 1 221 ? -0.046 8.536 2.590 1.00 95.69 221 ALA A N 1
ATOM 1834 C CA . ALA A 1 221 ? -0.956 9.597 3.000 1.00 95.69 221 ALA A CA 1
ATOM 1835 C C . ALA A 1 221 ? -2.083 9.781 1.984 1.00 95.69 221 ALA A C 1
ATOM 1837 O O . ALA A 1 221 ? -1.876 9.689 0.773 1.00 95.69 221 ALA A O 1
ATOM 1838 N N . PHE A 1 222 ? -3.283 10.104 2.459 1.00 97.69 222 PHE A N 1
ATOM 1839 C CA . PHE A 1 222 ? -4.340 10.618 1.592 1.00 97.69 222 PHE A CA 1
ATOM 1840 C C . PHE A 1 222 ? -4.210 12.139 1.469 1.00 97.69 222 PHE A C 1
ATOM 1842 O O . PHE A 1 222 ? -4.104 12.839 2.473 1.00 97.69 222 PHE A O 1
ATOM 1849 N N . GLN A 1 223 ? -4.267 12.670 0.245 1.00 97.50 223 GLN A N 1
ATOM 1850 C CA . GLN A 1 223 ? -4.188 14.119 -0.005 1.00 97.50 223 GLN A CA 1
ATOM 1851 C C . GLN A 1 223 ? -5.327 14.915 0.644 1.00 97.50 223 GLN A C 1
ATOM 1853 O O . GLN A 1 223 ? -5.174 16.105 0.901 1.00 97.50 223 GLN A O 1
ATOM 1858 N N . ASP A 1 224 ? -6.469 14.270 0.877 1.00 98.19 224 ASP A N 1
ATOM 1859 C CA . ASP A 1 224 ? -7.648 14.833 1.532 1.00 98.19 224 ASP A CA 1
ATOM 1860 C C . ASP A 1 224 ? -7.869 14.258 2.935 1.00 98.19 224 ASP A C 1
ATOM 1862 O O . ASP A 1 224 ? -9.011 14.165 3.395 1.00 98.19 224 ASP A O 1
ATOM 1866 N N . GLU A 1 225 ? -6.784 13.824 3.585 1.00 97.50 225 GLU A N 1
ATOM 1867 C CA . GLU A 1 225 ? -6.796 13.345 4.971 1.00 97.50 225 GLU A CA 1
ATOM 1868 C C . GLU A 1 225 ? -7.757 12.156 5.188 1.00 97.50 225 GLU A C 1
ATOM 1870 O O . GLU A 1 225 ? -8.273 11.917 6.283 1.00 97.50 225 GLU A O 1
ATOM 1875 N N . GLY A 1 226 ? -8.030 11.410 4.112 1.00 98.31 226 GLY A N 1
ATOM 1876 C CA . GLY A 1 226 ? -8.860 10.212 4.113 1.00 98.31 226 GLY A CA 1
ATOM 1877 C C . GLY A 1 226 ? -10.346 10.450 3.904 1.00 98.31 226 GLY A C 1
ATOM 1878 O O . GLY A 1 226 ? -11.123 9.492 3.940 1.00 98.31 226 GLY A O 1
ATOM 1879 N N . LYS A 1 227 ? -10.770 11.695 3.676 1.00 98.69 227 LYS A N 1
ATOM 1880 C CA . LYS A 1 227 ? -12.188 12.042 3.588 1.00 98.69 227 LYS A CA 1
ATOM 1881 C C . LYS A 1 227 ? -12.907 11.261 2.485 1.00 98.69 227 LYS A C 1
ATOM 1883 O O . LYS A 1 227 ? -13.934 10.647 2.762 1.00 98.69 227 LYS A O 1
ATOM 1888 N N . ALA A 1 228 ? -12.397 11.260 1.252 1.00 98.69 228 ALA A N 1
ATOM 1889 C CA . ALA A 1 228 ? -13.027 10.559 0.133 1.00 98.69 228 ALA A CA 1
ATOM 1890 C C . ALA A 1 228 ? -13.045 9.040 0.334 1.00 98.69 228 ALA A C 1
ATOM 1892 O O . ALA A 1 228 ? -14.047 8.402 0.015 1.00 98.69 228 ALA A O 1
ATOM 1893 N N . PHE A 1 229 ? -11.986 8.477 0.926 1.00 98.75 229 PHE A N 1
ATOM 1894 C CA . PHE A 1 229 ? -11.917 7.057 1.270 1.00 98.75 229 PHE A CA 1
ATOM 1895 C C . PHE A 1 229 ? -13.043 6.667 2.238 1.00 98.75 229 PHE A C 1
ATOM 1897 O O . PHE A 1 229 ? -13.833 5.770 1.947 1.00 98.75 229 PHE A O 1
ATOM 1904 N N . VAL A 1 230 ? -13.176 7.388 3.356 1.00 98.69 230 VAL A N 1
ATOM 1905 C CA . VAL A 1 230 ? -14.199 7.110 4.376 1.00 98.69 230 VAL A CA 1
ATOM 1906 C C . VAL A 1 230 ? -15.612 7.407 3.861 1.00 98.69 230 VAL A C 1
ATOM 1908 O O . VAL A 1 230 ? -16.508 6.591 4.066 1.00 98.69 230 VAL A O 1
ATOM 1911 N N . ASP A 1 231 ? -15.816 8.510 3.127 1.00 98.75 231 ASP A N 1
ATOM 1912 C CA . ASP A 1 231 ? -17.105 8.852 2.498 1.00 98.75 231 ASP A CA 1
ATOM 1913 C C . ASP A 1 231 ? -17.566 7.776 1.498 1.00 98.75 231 ASP A C 1
ATOM 1915 O O . ASP A 1 231 ? -18.768 7.582 1.295 1.00 98.75 231 ASP A O 1
ATOM 1919 N N . ALA A 1 232 ? -16.625 7.119 0.818 1.00 98.62 232 ALA A N 1
ATOM 1920 C CA . ALA A 1 232 ? -16.904 6.031 -0.107 1.00 98.62 232 ALA A CA 1
ATOM 1921 C C . ALA A 1 232 ? -17.190 4.710 0.621 1.00 98.62 232 ALA A C 1
ATOM 1923 O O . ALA A 1 232 ? -18.149 4.030 0.254 1.00 98.62 232 ALA A O 1
ATOM 1924 N N . LEU A 1 233 ? -16.422 4.373 1.666 1.00 98.50 233 LEU A N 1
ATOM 1925 C CA . LEU A 1 233 ? -16.678 3.196 2.504 1.00 98.50 233 LEU A CA 1
ATOM 1926 C C . LEU A 1 233 ? -18.066 3.248 3.149 1.00 98.50 233 LEU A C 1
ATOM 1928 O O . LEU A 1 233 ? -18.796 2.267 3.091 1.00 98.50 233 LEU A O 1
ATOM 1932 N N . GLU A 1 234 ? -18.463 4.404 3.686 1.00 98.38 234 GLU A N 1
ATOM 1933 C CA . GLU A 1 234 ? -19.763 4.615 4.341 1.00 98.38 234 GLU A CA 1
ATOM 1934 C C . GLU A 1 234 ? -20.963 4.347 3.413 1.00 98.38 234 GLU A C 1
ATOM 1936 O O . GLU A 1 234 ? -22.054 4.021 3.875 1.00 98.38 234 GLU A O 1
ATOM 1941 N N . LYS A 1 235 ? -20.768 4.458 2.094 1.00 98.38 235 LYS A N 1
ATOM 1942 C CA . LYS A 1 235 ? -21.807 4.214 1.081 1.00 98.38 235 LYS A CA 1
ATOM 1943 C C . LYS A 1 235 ? -21.841 2.773 0.577 1.00 98.38 235 LYS A C 1
ATOM 1945 O O . LYS A 1 235 ? -22.703 2.455 -0.242 1.00 98.38 235 LYS A O 1
ATOM 1950 N N . ARG A 1 236 ? -20.900 1.917 0.984 1.00 98.00 236 ARG A N 1
ATOM 1951 C CA . ARG A 1 236 ? -20.880 0.521 0.538 1.00 98.00 236 ARG A CA 1
ATOM 1952 C C . ARG A 1 236 ? -22.038 -0.247 1.161 1.00 98.00 236 ARG A C 1
ATOM 1954 O O . ARG A 1 236 ? -22.271 -0.183 2.362 1.00 98.00 236 ARG A O 1
ATOM 1961 N N . GLU A 1 237 ? -22.707 -1.041 0.336 1.00 97.50 237 GLU A N 1
ATOM 1962 C CA . GLU A 1 237 ? -23.710 -2.009 0.797 1.00 97.50 237 GLU A CA 1
ATOM 1963 C C . GLU A 1 237 ? -23.087 -3.381 1.100 1.00 97.50 237 GLU A C 1
ATOM 1965 O O . GLU A 1 237 ? -23.626 -4.161 1.881 1.00 97.50 237 GLU A O 1
ATOM 1970 N N . SER A 1 238 ? -21.945 -3.685 0.477 1.00 97.19 238 SER A N 1
ATOM 1971 C CA . SER A 1 238 ? -21.178 -4.911 0.686 1.00 97.19 238 SER A CA 1
ATOM 1972 C C . SER A 1 238 ? -19.975 -4.668 1.589 1.00 97.19 238 SER A C 1
ATOM 1974 O O . SER A 1 238 ? -19.395 -3.577 1.581 1.00 97.19 238 SER A O 1
ATOM 1976 N N . SER A 1 239 ? -19.521 -5.720 2.272 1.00 97.38 239 SER A N 1
ATOM 1977 C CA . SER A 1 239 ? -18.278 -5.647 3.038 1.00 97.38 239 SER A CA 1
ATOM 1978 C C . SER A 1 239 ? -17.093 -5.205 2.168 1.00 97.38 239 SER A C 1
ATOM 1980 O O . SER A 1 239 ? -17.009 -5.494 0.966 1.00 97.38 239 SER A O 1
ATOM 1982 N N . PHE A 1 240 ? -16.207 -4.425 2.772 1.00 97.94 240 PHE A N 1
ATOM 1983 C CA . PHE A 1 240 ? -14.921 -4.028 2.226 1.00 97.94 240 PHE A CA 1
ATOM 1984 C C . PHE A 1 240 ? -13.887 -5.146 2.359 1.00 97.94 240 PHE A C 1
ATOM 1986 O O . PHE A 1 240 ? -13.033 -5.241 1.489 1.00 97.94 240 PHE A O 1
ATOM 1993 N N . GLY A 1 241 ? -13.986 -6.006 3.374 1.00 97.19 241 GLY A N 1
ATOM 1994 C CA . GLY A 1 241 ? -12.930 -6.945 3.748 1.00 97.19 241 GLY A CA 1
ATOM 1995 C C . GLY A 1 241 ? -12.084 -6.417 4.902 1.00 97.19 241 GLY A C 1
ATOM 1996 O O . GLY A 1 241 ? -12.622 -5.870 5.868 1.00 97.19 241 GLY A O 1
ATOM 1997 N N . SER A 1 242 ? -10.766 -6.571 4.802 1.00 98.12 242 SER A N 1
ATOM 1998 C CA . SER A 1 242 ? -9.827 -6.267 5.883 1.00 98.12 242 SER A CA 1
ATOM 1999 C C . SER A 1 242 ? -9.038 -4.987 5.587 1.00 98.12 242 SER A C 1
ATOM 2001 O O . SER A 1 242 ? -8.502 -4.813 4.491 1.00 98.12 242 SER A O 1
ATOM 2003 N N . LEU A 1 243 ? -8.919 -4.099 6.577 1.00 98.44 243 LEU A N 1
ATOM 2004 C CA . LEU A 1 243 ? -8.109 -2.881 6.483 1.00 98.44 243 LEU A CA 1
ATOM 2005 C C . LEU A 1 243 ? -7.030 -2.859 7.568 1.00 98.44 243 LEU A C 1
ATOM 2007 O O . LEU A 1 243 ? -7.331 -2.947 8.756 1.00 98.44 243 LEU A O 1
ATOM 2011 N N . THR A 1 244 ? -5.780 -2.672 7.159 1.00 98.12 244 THR A N 1
ATOM 2012 C CA . THR A 1 244 ? -4.639 -2.452 8.051 1.00 98.12 244 THR A CA 1
ATOM 2013 C C . THR A 1 244 ? -4.134 -1.024 7.901 1.00 98.12 244 THR A C 1
ATOM 2015 O O . THR A 1 244 ? -3.843 -0.582 6.794 1.00 98.12 244 THR A O 1
ATOM 2018 N N . ILE A 1 245 ? -3.994 -0.311 9.015 1.00 97.44 245 ILE A N 1
ATOM 2019 C CA . ILE A 1 245 ? -3.391 1.020 9.082 1.00 97.44 245 ILE A CA 1
ATOM 2020 C C . ILE A 1 245 ? -2.159 0.928 9.979 1.00 97.44 245 ILE A C 1
ATOM 2022 O O . ILE A 1 245 ? -2.252 0.621 11.171 1.00 97.44 245 ILE A O 1
ATOM 2026 N N . TYR A 1 246 ? -0.998 1.182 9.383 1.00 93.75 246 TYR A N 1
ATOM 2027 C CA . TYR A 1 246 ? 0.298 1.182 10.047 1.00 93.75 246 TYR A CA 1
ATOM 2028 C C . TYR A 1 246 ? 0.992 2.536 9.845 1.00 93.75 246 TYR A C 1
ATOM 2030 O O . TYR A 1 246 ? 1.829 2.659 8.946 1.00 93.75 246 TYR A O 1
ATOM 2038 N N . PRO A 1 247 ? 0.627 3.555 10.645 1.00 87.31 247 PRO A N 1
ATOM 2039 C CA . PRO A 1 247 ? 1.289 4.851 10.622 1.00 87.31 247 PRO A CA 1
ATOM 2040 C C . PRO A 1 247 ? 2.780 4.671 10.914 1.00 87.31 247 PRO A C 1
ATOM 2042 O O . PRO A 1 247 ? 3.154 3.890 11.794 1.00 87.31 247 PRO A O 1
ATOM 2045 N N . ASP A 1 248 ? 3.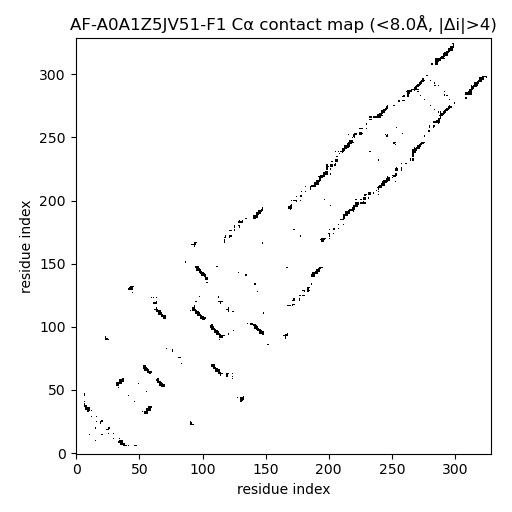623 5.388 10.180 1.00 82.38 248 ASP A N 1
ATOM 2046 C CA . ASP A 1 248 ? 5.053 5.486 10.466 1.00 82.38 248 ASP A CA 1
ATOM 2047 C C . ASP A 1 248 ? 5.367 6.930 10.845 1.00 82.38 248 ASP A C 1
ATOM 2049 O O . ASP A 1 248 ? 5.110 7.866 10.089 1.00 82.38 248 ASP A O 1
ATOM 2053 N N . GLY A 1 249 ? 5.858 7.120 12.067 1.00 80.56 249 GLY A N 1
ATOM 2054 C CA . GLY A 1 249 ? 6.035 8.446 12.647 1.00 80.56 249 GLY A CA 1
ATOM 2055 C C . GLY A 1 249 ? 4.714 9.149 12.985 1.00 80.56 249 GLY A C 1
ATOM 2056 O O . GLY A 1 249 ? 3.772 8.535 13.479 1.00 80.56 249 GLY A O 1
ATOM 2057 N N . ASN A 1 250 ? 4.682 10.468 12.776 1.00 73.50 250 ASN A N 1
ATOM 2058 C CA . ASN A 1 250 ? 3.594 11.344 13.231 1.00 73.50 250 ASN A CA 1
ATOM 2059 C C . ASN A 1 250 ? 2.486 11.564 12.187 1.00 73.50 250 ASN A C 1
ATOM 2061 O O . ASN A 1 250 ? 1.528 12.283 12.468 1.00 73.50 250 ASN A O 1
ATOM 2065 N N . GLU A 1 251 ? 2.613 10.998 10.987 1.00 83.06 251 GLU A N 1
ATOM 2066 C CA . GLU A 1 251 ? 1.680 11.236 9.883 1.00 83.06 251 GLU A CA 1
ATOM 2067 C C . GLU A 1 251 ? 0.830 9.986 9.646 1.00 83.06 251 GLU A C 1
ATOM 2069 O O . GLU A 1 251 ? 1.247 9.020 9.012 1.00 83.06 251 GLU A O 1
ATOM 2074 N N . ALA A 1 252 ? -0.380 9.985 10.209 1.00 90.38 252 ALA A N 1
ATOM 2075 C CA . ALA A 1 252 ? -1.358 8.941 9.942 1.00 90.38 252 ALA A CA 1
ATOM 2076 C C . ALA A 1 252 ? -2.013 9.155 8.562 1.00 90.38 252 ALA A C 1
ATOM 2078 O O . ALA A 1 252 ? -2.264 10.299 8.180 1.00 90.38 252 ALA A O 1
ATOM 2079 N N . PRO A 1 253 ? -2.388 8.078 7.842 1.00 94.69 253 PRO A N 1
ATOM 2080 C CA . PRO A 1 253 ? -3.109 8.199 6.572 1.00 94.69 253 PRO A CA 1
ATOM 2081 C C . PRO A 1 253 ? -4.426 8.981 6.668 1.00 94.69 253 PRO A C 1
ATOM 2083 O O . PRO A 1 253 ? -4.854 9.593 5.692 1.00 94.69 253 PRO A O 1
ATOM 2086 N N . LEU A 1 254 ? -5.081 8.920 7.830 1.00 96.81 254 LEU A N 1
ATOM 2087 C CA . LEU A 1 254 ? -6.370 9.539 8.126 1.00 96.81 254 LEU A CA 1
ATOM 2088 C C . LEU A 1 254 ? -6.176 10.613 9.195 1.00 96.81 254 LEU A C 1
ATOM 2090 O O . LEU A 1 254 ? -5.465 10.372 10.173 1.00 96.81 254 LEU A O 1
ATOM 2094 N N . ASP A 1 255 ? -6.873 11.742 9.075 1.00 96.00 255 ASP A N 1
ATOM 2095 C CA . ASP A 1 255 ? -6.999 12.641 10.220 1.00 96.00 255 ASP A CA 1
ATOM 2096 C C . ASP A 1 255 ? -7.846 12.013 11.340 1.00 96.00 255 ASP A C 1
ATOM 2098 O O . ASP A 1 255 ? -8.532 10.994 11.190 1.00 96.00 255 ASP A O 1
ATOM 2102 N N . ARG A 1 256 ? -7.842 12.683 12.493 1.00 96.12 256 ARG A N 1
ATOM 2103 C CA . ARG A 1 256 ? -8.579 12.259 13.690 1.00 96.12 256 ARG A CA 1
ATOM 2104 C C . ARG A 1 256 ? -10.077 12.114 13.433 1.00 96.12 256 ARG A C 1
ATOM 2106 O O . ARG A 1 256 ? -10.713 11.197 13.953 1.00 96.12 256 ARG A O 1
ATOM 2113 N N . SER A 1 257 ? -10.661 13.027 12.654 1.00 97.62 257 SER A N 1
ATOM 2114 C CA . SER A 1 257 ? -12.096 13.016 12.372 1.00 97.62 257 SER A CA 1
ATOM 2115 C C . SER A 1 257 ? -12.479 11.803 11.524 1.00 97.62 257 SER A C 1
ATOM 2117 O O . SER A 1 257 ? -13.406 11.064 11.873 1.00 97.62 257 SER A O 1
ATOM 2119 N N . ASN A 1 258 ? -11.745 11.546 10.440 1.00 98.19 258 ASN A N 1
ATOM 2120 C CA . ASN A 1 258 ? -12.021 10.430 9.546 1.00 98.19 258 ASN A CA 1
ATOM 2121 C C . ASN A 1 258 ? -11.656 9.082 10.174 1.00 98.19 258 ASN A C 1
ATOM 2123 O O . ASN A 1 258 ? -12.385 8.118 9.955 1.00 98.19 258 ASN A O 1
ATOM 2127 N N . LEU A 1 259 ? -10.634 9.006 11.031 1.00 97.50 259 LEU A N 1
ATOM 2128 C CA . LEU A 1 259 ? -10.340 7.801 11.812 1.00 97.50 259 LEU A CA 1
ATOM 2129 C C . LEU A 1 259 ? -11.487 7.443 12.774 1.00 97.50 259 LEU A C 1
ATOM 2131 O O . LEU A 1 259 ? -11.932 6.294 12.818 1.00 97.50 259 LEU A O 1
ATOM 2135 N N . LYS A 1 260 ? -12.036 8.433 13.492 1.00 97.44 260 LYS A N 1
ATOM 2136 C CA . LYS A 1 260 ? -13.219 8.254 14.355 1.00 97.44 260 LYS A CA 1
ATOM 2137 C C . LYS A 1 260 ? -14.444 7.791 13.578 1.00 97.44 260 LYS A C 1
ATOM 2139 O O . LYS A 1 260 ? -15.232 6.993 14.085 1.00 97.44 260 LYS A O 1
ATOM 2144 N N . ARG A 1 261 ? -14.634 8.311 12.362 1.00 98.12 261 ARG A N 1
ATOM 2145 C CA . ARG A 1 261 ? -15.708 7.874 11.458 1.00 98.12 261 ARG A CA 1
ATOM 2146 C C . ARG A 1 261 ? -15.482 6.441 10.985 1.00 98.12 261 ARG A C 1
ATOM 2148 O O . ARG A 1 261 ? -16.414 5.648 11.068 1.00 98.12 261 ARG A O 1
ATOM 2155 N N . LEU A 1 262 ? -14.260 6.100 10.570 1.00 98.19 262 LEU A N 1
ATOM 2156 C CA . LEU A 1 262 ? -13.874 4.753 10.147 1.00 98.19 262 LEU A CA 1
ATOM 2157 C C . LEU A 1 262 ? -14.200 3.717 11.232 1.00 98.19 262 LEU A C 1
ATOM 2159 O O . LEU A 1 262 ? -14.844 2.714 10.941 1.00 98.19 262 LEU A O 1
ATOM 2163 N N . CYS A 1 263 ? -13.850 4.001 12.491 1.00 97.88 263 CYS A N 1
ATOM 2164 C CA . CYS A 1 263 ? -14.129 3.121 13.633 1.00 97.88 263 CYS A CA 1
ATOM 2165 C C . CYS A 1 263 ? -15.628 2.974 13.955 1.00 97.88 263 CYS A C 1
ATOM 2167 O O . CYS A 1 263 ? -15.987 2.238 14.860 1.00 97.88 263 CYS A O 1
ATOM 2169 N N . LYS A 1 264 ? -16.535 3.668 13.263 1.00 97.50 264 LYS A N 1
ATOM 2170 C CA . LYS A 1 264 ? -17.990 3.520 13.449 1.00 97.50 264 LYS A CA 1
ATOM 2171 C C . LYS A 1 264 ? -18.671 2.813 12.283 1.00 97.50 264 LYS A C 1
ATOM 2173 O O . LYS A 1 264 ? -19.866 2.532 12.382 1.00 97.50 264 LYS A O 1
ATOM 2178 N N . LEU A 1 265 ? -17.942 2.552 11.197 1.00 97.81 265 LEU A N 1
ATOM 2179 C CA . LEU A 1 265 ? -18.481 1.872 10.027 1.00 97.81 265 LEU A CA 1
ATOM 2180 C C . LEU A 1 265 ? -18.721 0.389 10.326 1.00 97.81 265 LEU A C 1
ATOM 2182 O O . LEU A 1 265 ? -17.966 -0.243 11.059 1.00 97.81 265 LEU A O 1
ATOM 2186 N N . GLU A 1 266 ? -19.768 -0.160 9.715 1.00 97.88 266 GLU A N 1
ATOM 2187 C CA . GLU A 1 266 ? -20.131 -1.588 9.781 1.00 97.88 266 GLU A CA 1
ATOM 2188 C C . GLU A 1 266 ? -19.718 -2.338 8.502 1.00 97.88 266 GLU A C 1
ATOM 2190 O O . GLU A 1 266 ? -20.076 -3.492 8.294 1.00 97.88 266 GLU A O 1
ATOM 2195 N N . THR A 1 267 ? -18.988 -1.665 7.608 1.00 97.75 267 THR A N 1
ATOM 2196 C CA . THR A 1 267 ? -18.610 -2.180 6.286 1.00 97.75 267 THR A CA 1
ATOM 2197 C C . THR A 1 267 ? -17.270 -2.912 6.283 1.00 97.75 267 THR A C 1
ATOM 2199 O O . THR A 1 267 ? -16.858 -3.373 5.226 1.00 97.75 267 THR A O 1
ATOM 2202 N N . LEU A 1 268 ? -16.551 -2.970 7.406 1.00 98.12 268 LEU A N 1
ATOM 2203 C CA . LEU A 1 268 ? -15.253 -3.640 7.530 1.00 98.12 268 LEU A CA 1
ATOM 2204 C C . LEU A 1 268 ? -15.440 -4.998 8.217 1.00 98.12 268 LEU A C 1
ATOM 2206 O O . LEU A 1 268 ? -16.082 -5.065 9.265 1.00 98.12 268 LEU A O 1
ATOM 2210 N N . ASP A 1 269 ? -14.843 -6.054 7.663 1.00 98.25 269 ASP A N 1
ATOM 2211 C CA . ASP A 1 269 ? -14.803 -7.365 8.322 1.00 98.25 269 ASP A CA 1
ATOM 2212 C C . ASP A 1 269 ? -13.733 -7.354 9.417 1.00 98.25 269 ASP A C 1
ATOM 2214 O O . ASP A 1 269 ? -14.024 -7.630 10.582 1.00 98.25 269 ASP A O 1
ATOM 2218 N N . ASP A 1 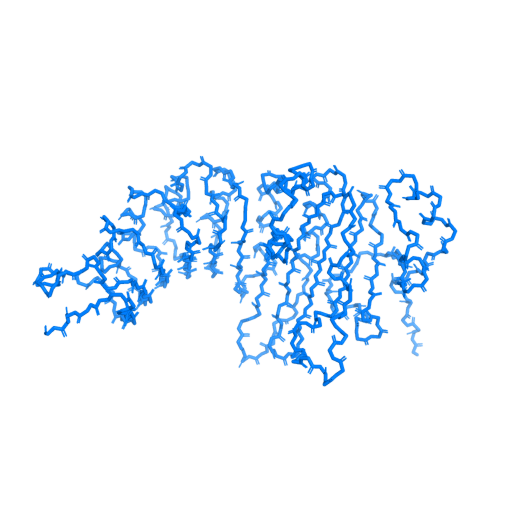270 ? -12.512 -6.946 9.055 1.00 98.50 270 ASP A N 1
ATOM 2219 C CA . ASP A 1 270 ? -11.380 -6.872 9.973 1.00 98.50 270 ASP A CA 1
ATOM 2220 C C . ASP A 1 270 ? -10.737 -5.484 9.951 1.00 98.50 270 ASP A C 1
ATOM 2222 O O . ASP A 1 270 ? -10.597 -4.849 8.900 1.00 98.50 270 ASP A O 1
ATOM 2226 N N . LEU A 1 271 ? -10.271 -5.041 11.115 1.00 98.56 271 LEU A N 1
ATOM 2227 C CA . LEU A 1 271 ? -9.523 -3.800 11.262 1.00 98.56 271 LEU A CA 1
ATOM 2228 C C . LEU A 1 271 ? -8.246 -4.057 12.058 1.00 98.56 271 LEU A C 1
ATOM 2230 O O . LEU A 1 271 ? -8.290 -4.541 13.188 1.00 98.56 271 LEU A O 1
ATOM 2234 N N . THR A 1 272 ? -7.106 -3.701 11.473 1.00 98.38 272 THR A N 1
ATOM 2235 C CA . THR A 1 272 ? -5.814 -3.681 12.157 1.00 98.38 272 THR A CA 1
ATOM 2236 C C . THR A 1 272 ? -5.325 -2.246 12.250 1.00 98.38 272 THR A C 1
ATOM 2238 O O . THR A 1 272 ? -5.150 -1.588 11.229 1.00 98.38 272 THR A O 1
ATOM 2241 N N . ILE A 1 273 ? -5.062 -1.753 13.456 1.00 97.31 273 ILE A N 1
ATOM 2242 C CA . ILE A 1 273 ? -4.501 -0.414 13.671 1.00 97.31 273 ILE A CA 1
ATOM 2243 C C . ILE A 1 273 ? -3.308 -0.522 14.616 1.00 97.31 273 ILE A C 1
ATOM 2245 O O . ILE A 1 273 ? -3.361 -1.240 15.618 1.00 97.31 273 ILE A O 1
ATOM 2249 N N . LYS A 1 274 ? -2.224 0.203 14.327 1.00 95.62 274 LYS A N 1
ATOM 2250 C CA . LYS A 1 274 ? -1.083 0.308 15.245 1.00 95.62 274 LYS A CA 1
ATOM 2251 C C . LYS A 1 274 ? -0.717 1.764 15.521 1.00 95.62 274 LYS A C 1
ATOM 2253 O O . LYS A 1 274 ? -0.857 2.596 14.640 1.00 95.62 274 LYS A O 1
ATOM 2258 N N . PHE A 1 275 ? -0.239 2.029 16.735 1.00 92.31 275 PHE A N 1
ATOM 2259 C CA . PHE A 1 275 ? 0.431 3.267 17.152 1.00 92.31 275 PHE A CA 1
ATOM 2260 C C . PHE A 1 275 ? -0.338 4.551 16.798 1.00 92.31 275 PHE A C 1
ATOM 2262 O O . PHE A 1 275 ? 0.173 5.425 16.106 1.00 92.31 275 PHE A O 1
ATOM 2269 N N . LEU A 1 276 ? -1.582 4.657 17.275 1.00 92.00 276 LEU A N 1
ATOM 2270 C CA . LEU A 1 276 ? -2.355 5.895 17.146 1.00 92.00 276 LEU A CA 1
ATOM 2271 C C . LEU A 1 276 ? -1.850 6.996 18.076 1.00 92.00 276 LEU A C 1
ATOM 2273 O O . LEU A 1 276 ? -1.223 6.729 19.103 1.00 92.00 276 LEU A O 1
ATOM 2277 N N . ASP A 1 277 ? -2.218 8.227 17.734 1.00 91.06 277 ASP A N 1
ATOM 2278 C CA . ASP A 1 277 ? -2.045 9.380 18.598 1.00 91.06 277 ASP A CA 1
ATOM 2279 C C . ASP A 1 277 ? -2.947 9.308 19.842 1.00 91.06 277 ASP A C 1
ATOM 2281 O O . ASP A 1 277 ? -3.993 8.651 19.863 1.00 91.06 277 ASP A O 1
ATOM 2285 N N . GLU A 1 278 ? -2.541 10.013 20.898 1.00 91.75 278 GLU A N 1
ATOM 2286 C CA . GLU A 1 278 ? -3.184 9.951 22.218 1.00 91.75 278 GLU A CA 1
ATOM 2287 C C . GLU A 1 278 ? -4.670 10.344 22.175 1.00 91.75 278 GLU A C 1
ATOM 2289 O O . GLU A 1 278 ? -5.482 9.806 22.924 1.00 91.75 278 GLU A O 1
ATOM 2294 N N . GLU A 1 279 ? -5.055 11.244 21.266 1.00 92.50 279 GLU A N 1
ATOM 2295 C CA . GLU A 1 279 ? -6.434 11.730 21.153 1.00 92.50 279 GLU A CA 1
ATOM 2296 C C . GLU A 1 279 ? -7.403 10.728 20.515 1.00 92.50 279 GLU A C 1
ATOM 2298 O O . GLU A 1 279 ? -8.623 10.900 20.650 1.00 92.50 279 GLU A O 1
ATOM 2303 N N . CYS A 1 280 ? -6.877 9.710 19.825 1.00 94.25 280 CYS A N 1
ATOM 2304 C CA . CYS A 1 280 ? -7.670 8.673 19.166 1.00 94.25 280 CYS A CA 1
ATOM 2305 C C . CYS A 1 280 ? -7.398 7.264 19.704 1.00 94.25 280 CYS A C 1
ATOM 2307 O O . CYS A 1 280 ? -7.911 6.281 19.174 1.00 94.25 280 CYS A O 1
ATOM 2309 N N . ILE A 1 281 ? -6.609 7.137 20.773 1.00 95.06 281 ILE A N 1
ATOM 2310 C CA . ILE A 1 281 ? -6.126 5.845 21.275 1.00 95.06 281 ILE A CA 1
ATOM 2311 C C . ILE A 1 281 ? -7.239 4.880 21.718 1.00 95.06 281 ILE A C 1
ATOM 2313 O O . ILE A 1 281 ? -7.061 3.664 21.711 1.00 95.06 281 ILE A O 1
ATOM 2317 N N . LEU A 1 282 ? -8.406 5.405 22.098 1.00 96.75 282 LEU A N 1
ATOM 2318 C CA . LEU A 1 282 ? -9.554 4.593 22.511 1.00 96.75 282 LEU A CA 1
ATOM 2319 C C . LEU A 1 282 ? -10.570 4.357 21.385 1.00 96.75 282 LEU A C 1
ATOM 2321 O O . LEU A 1 282 ? -11.419 3.476 21.515 1.00 96.75 282 LEU A O 1
ATOM 2325 N N . ASP A 1 283 ? -10.492 5.099 20.277 1.00 96.81 283 ASP A N 1
ATOM 2326 C CA . ASP A 1 283 ? -11.488 5.015 19.204 1.00 96.81 283 ASP A CA 1
ATOM 2327 C C . ASP A 1 283 ? -11.561 3.637 18.527 1.00 96.81 283 ASP A C 1
ATOM 2329 O O . ASP A 1 283 ? -12.681 3.190 18.258 1.00 96.81 283 ASP A O 1
ATOM 2333 N N . PRO A 1 284 ? -10.445 2.908 18.293 1.00 97.69 284 PRO A N 1
ATOM 2334 C CA . PRO A 1 284 ? -10.502 1.587 17.672 1.00 97.69 284 PRO A CA 1
ATOM 2335 C C . PRO A 1 284 ? -11.406 0.601 18.402 1.00 97.69 284 PRO A C 1
ATOM 2337 O O . PRO A 1 284 ? -12.020 -0.240 17.759 1.00 97.69 284 PRO A O 1
ATOM 2340 N N . PHE A 1 285 ? -11.547 0.698 19.725 1.00 97.94 285 PHE A N 1
ATOM 2341 C CA . PHE A 1 285 ? -12.387 -0.233 20.478 1.00 97.94 285 PHE A CA 1
ATOM 2342 C C . PHE A 1 285 ? -13.880 -0.103 20.153 1.00 97.94 285 PHE A C 1
ATOM 2344 O O . PHE A 1 285 ? -14.608 -1.084 20.293 1.00 97.94 285 PHE A O 1
ATOM 2351 N N . ALA A 1 286 ? -14.327 1.054 19.653 1.00 97.31 286 ALA A N 1
ATOM 2352 C CA . ALA A 1 286 ? -15.697 1.249 19.182 1.00 97.31 286 ALA A CA 1
ATOM 2353 C C . ALA A 1 286 ? -15.963 0.606 17.802 1.00 97.31 286 ALA A C 1
ATOM 2355 O O . ALA A 1 286 ? -17.115 0.588 17.359 1.00 97.31 286 ALA A O 1
ATOM 2356 N N . ALA A 1 287 ? -14.929 0.065 17.139 1.00 98.12 287 ALA A N 1
ATOM 2357 C CA . ALA A 1 287 ? -15.030 -0.580 15.833 1.00 98.12 287 ALA A CA 1
ATOM 2358 C C . ALA A 1 287 ? -16.029 -1.736 15.831 1.00 98.12 287 ALA A C 1
ATOM 2360 O O . ALA A 1 287 ? -15.882 -2.724 16.553 1.00 98.12 287 ALA A O 1
ATOM 2361 N N . LYS A 1 288 ? -17.030 -1.624 14.956 1.00 97.56 288 LYS A N 1
ATOM 2362 C CA . LYS A 1 288 ? -18.053 -2.645 14.713 1.00 97.56 288 LYS A CA 1
ATOM 2363 C C . LYS A 1 288 ? -17.593 -3.630 13.639 1.00 97.56 288 LYS A C 1
ATOM 2365 O O . LYS A 1 288 ? -18.188 -3.726 12.571 1.00 97.56 288 LYS A O 1
ATOM 2370 N N . VAL A 1 289 ? -16.509 -4.332 13.940 1.00 98.00 289 VAL A N 1
ATOM 2371 C CA . VAL A 1 289 ? -15.861 -5.304 13.049 1.00 98.00 289 VAL A CA 1
ATOM 2372 C C . VAL A 1 289 ? -15.937 -6.714 13.636 1.00 98.00 289 VAL A C 1
ATOM 2374 O O . VAL A 1 289 ? -16.172 -6.895 14.836 1.00 98.00 289 VAL A O 1
ATOM 2377 N N . ASP A 1 290 ? -15.728 -7.735 12.811 1.00 98.38 290 ASP A N 1
ATOM 2378 C CA . ASP A 1 290 ? -15.659 -9.119 13.279 1.00 98.38 290 ASP A CA 1
ATOM 2379 C C . ASP A 1 290 ? -14.355 -9.394 14.040 1.00 98.38 290 ASP A C 1
ATOM 2381 O O . ASP A 1 290 ? -14.368 -10.132 15.034 1.00 98.38 290 ASP A O 1
ATOM 2385 N N . PHE A 1 291 ? -13.247 -8.786 13.606 1.00 98.56 291 PHE A N 1
ATOM 2386 C CA . PHE A 1 291 ? -11.947 -8.873 14.267 1.00 98.56 291 PHE A CA 1
ATOM 2387 C C . PHE A 1 291 ? -11.236 -7.517 14.319 1.00 98.56 291 PHE A C 1
ATOM 2389 O O . PHE A 1 291 ? -11.045 -6.855 13.303 1.00 98.56 291 PHE A O 1
ATOM 2396 N N . LEU A 1 292 ? -10.818 -7.121 15.523 1.00 98.56 292 LEU A N 1
ATOM 2397 C CA . LEU A 1 292 ? -9.968 -5.955 15.754 1.00 98.56 292 LEU A CA 1
ATOM 2398 C C . LEU A 1 292 ? -8.600 -6.408 16.270 1.00 98.56 292 LEU A C 1
ATOM 2400 O O . LEU A 1 292 ? -8.502 -6.964 17.370 1.00 98.56 292 LEU A O 1
ATOM 2404 N N . GLU A 1 293 ? -7.543 -6.116 15.515 1.00 98.44 293 GLU A N 1
ATOM 2405 C CA . GLU A 1 293 ? -6.165 -6.160 16.002 1.00 98.44 293 GLU A CA 1
ATOM 2406 C C . GLU A 1 293 ? -5.681 -4.738 16.280 1.00 98.44 293 GLU A C 1
ATOM 2408 O O . GLU A 1 293 ? -5.530 -3.920 15.375 1.00 98.44 293 GLU A O 1
ATOM 2413 N N . TYR A 1 294 ? -5.426 -4.429 17.549 1.00 98.06 294 TYR A N 1
ATOM 2414 C CA . TYR A 1 294 ? -5.026 -3.092 17.959 1.00 98.06 294 TYR A CA 1
ATOM 2415 C C . TYR A 1 294 ? -3.723 -3.116 18.748 1.00 98.06 294 TYR A C 1
ATOM 2417 O O . TYR A 1 294 ? -3.572 -3.871 19.707 1.00 98.06 294 TYR A O 1
ATOM 2425 N N . THR A 1 295 ? -2.761 -2.295 18.331 1.00 96.69 295 THR A N 1
ATOM 2426 C CA . THR A 1 295 ? -1.470 -2.134 19.006 1.00 96.69 295 THR A CA 1
ATOM 2427 C C . THR A 1 295 ? -1.235 -0.672 19.361 1.00 96.69 295 THR A C 1
ATOM 2429 O O . THR A 1 295 ? -1.384 0.189 18.502 1.00 96.69 295 THR A O 1
ATOM 2432 N N . THR A 1 296 ? -0.822 -0.370 20.591 1.00 95.12 296 THR A N 1
ATOM 2433 C CA . THR A 1 296 ? -0.496 1.009 20.993 1.00 95.12 296 THR A CA 1
ATOM 2434 C C . THR A 1 296 ? 0.565 1.077 22.092 1.00 95.12 296 THR A C 1
ATOM 2436 O O . THR A 1 296 ? 0.942 0.053 22.670 1.00 95.12 296 THR A O 1
ATOM 2439 N N . HIS A 1 297 ? 1.057 2.284 22.371 1.00 92.38 297 HIS A N 1
ATOM 2440 C CA . HIS A 1 297 ? 1.918 2.572 23.514 1.00 92.38 297 HIS A CA 1
ATOM 2441 C C . HIS A 1 297 ? 1.091 2.784 24.780 1.00 92.38 297 HIS A C 1
ATOM 2443 O O . HIS A 1 297 ? -0.012 3.320 24.746 1.00 92.38 297 HIS A O 1
ATOM 2449 N N . GLY A 1 298 ? 1.653 2.382 25.914 1.00 89.19 298 GLY A N 1
ATOM 2450 C CA . GLY A 1 298 ? 0.992 2.494 27.205 1.00 89.19 298 GLY A CA 1
ATOM 2451 C C . GLY A 1 298 ? 1.030 3.859 27.866 1.00 89.19 298 GLY A C 1
ATOM 2452 O O . GLY A 1 298 ? 0.127 4.178 28.625 1.00 89.19 298 GLY A O 1
ATOM 2453 N N . ASN A 1 299 ? 2.045 4.667 27.558 1.00 88.31 299 ASN A N 1
ATOM 2454 C CA . ASN A 1 299 ? 2.272 5.969 28.187 1.00 88.31 299 ASN A CA 1
ATOM 2455 C C . ASN A 1 299 ? 1.039 6.912 28.217 1.00 88.31 299 ASN A C 1
ATOM 2457 O O . ASN A 1 299 ? 0.816 7.539 29.249 1.00 88.31 299 ASN A O 1
ATOM 2461 N N . PRO A 1 300 ? 0.206 7.001 27.161 1.00 85.50 300 PRO A N 1
ATOM 2462 C CA . PRO A 1 300 ? -1.003 7.837 27.194 1.00 85.50 300 PRO A CA 1
ATOM 2463 C C . PRO A 1 300 ? -2.224 7.228 27.904 1.00 85.50 300 PRO A C 1
ATOM 2465 O O . PRO A 1 300 ? -3.241 7.907 28.044 1.00 85.50 300 PRO A O 1
ATOM 2468 N N . LEU A 1 301 ? -2.181 5.961 28.324 1.00 89.75 301 LEU A N 1
ATOM 2469 C CA . LEU A 1 301 ? -3.333 5.275 28.913 1.00 89.75 301 LEU A CA 1
ATOM 2470 C C . LEU A 1 301 ? -3.268 5.311 30.438 1.00 89.75 301 LEU A C 1
ATOM 2472 O O . LEU A 1 301 ? -2.289 4.889 31.048 1.00 89.75 301 LEU A O 1
ATOM 2476 N N . LEU A 1 302 ? -4.352 5.769 31.063 1.00 88.75 302 LEU A N 1
ATOM 2477 C CA . LEU A 1 302 ? -4.533 5.663 32.506 1.00 88.75 302 LEU A CA 1
ATOM 2478 C C . LEU A 1 302 ? -5.184 4.311 32.842 1.00 88.75 302 LEU A C 1
ATOM 2480 O O . LEU A 1 302 ? -5.951 3.785 32.031 1.00 88.75 302 LEU A O 1
ATOM 2484 N N . PRO A 1 303 ? -4.966 3.756 34.050 1.00 84.50 303 PRO A N 1
ATOM 2485 C CA . PRO A 1 303 ? -5.602 2.501 34.460 1.00 84.50 303 PRO A CA 1
ATOM 2486 C C . PRO A 1 303 ? -7.133 2.502 34.310 1.00 84.50 303 PRO A C 1
ATOM 2488 O O . PRO A 1 303 ? -7.720 1.486 33.953 1.00 84.50 303 PRO A O 1
ATOM 2491 N N . ASN A 1 304 ? -7.772 3.657 34.517 1.00 89.88 304 ASN A N 1
ATOM 2492 C CA . ASN A 1 304 ? -9.220 3.844 34.413 1.00 89.88 304 ASN A CA 1
ATOM 2493 C C . ASN A 1 304 ? -9.706 4.269 33.014 1.00 89.88 304 ASN A C 1
ATOM 2495 O O . ASN A 1 304 ? -10.902 4.490 32.827 1.00 89.88 304 ASN A O 1
ATOM 2499 N N . SER A 1 305 ? -8.821 4.381 32.014 1.00 90.69 305 SER A N 1
ATOM 2500 C CA . SER A 1 305 ? -9.202 4.727 30.633 1.00 90.69 305 SER A CA 1
ATOM 2501 C C . SER A 1 305 ? -10.149 3.701 29.994 1.00 90.69 305 SER A C 1
ATOM 2503 O O . SER A 1 305 ? -10.793 4.007 28.994 1.00 90.69 305 SER A O 1
ATOM 2505 N N . PHE A 1 306 ? -10.250 2.500 30.570 1.00 91.62 306 PHE A N 1
ATOM 2506 C CA . PHE A 1 306 ? -11.065 1.397 30.062 1.00 91.62 306 PHE A CA 1
ATOM 2507 C C . PHE A 1 306 ? -12.405 1.220 30.794 1.00 91.62 306 PHE A C 1
ATOM 2509 O O . PHE A 1 306 ? -13.240 0.448 30.328 1.00 91.62 306 PHE A O 1
ATOM 2516 N N . ASP A 1 307 ? -12.644 1.933 31.901 1.00 93.69 307 ASP A N 1
ATOM 2517 C CA . ASP A 1 307 ? -13.798 1.692 32.787 1.00 93.69 307 ASP A CA 1
ATOM 2518 C C . ASP A 1 307 ? -15.154 1.897 32.091 1.00 93.69 307 ASP A C 1
ATOM 2520 O O . ASP A 1 307 ? -16.147 1.259 32.441 1.00 93.69 307 ASP A O 1
ATOM 2524 N N . SER A 1 308 ? -15.204 2.790 31.101 1.00 91.62 308 SER A N 1
ATOM 2525 C CA . SER A 1 308 ? -16.407 3.139 30.337 1.00 91.62 308 SER A CA 1
ATOM 2526 C C . SER A 1 308 ? -16.359 2.681 28.879 1.00 91.62 308 SER A C 1
ATOM 2528 O O . SER A 1 308 ? -17.164 3.137 28.066 1.00 91.62 308 SER A O 1
ATOM 2530 N N . LEU A 1 309 ? -15.401 1.825 28.523 1.00 94.81 309 LEU A N 1
ATOM 2531 C CA . LEU A 1 309 ? -15.152 1.476 27.135 1.00 94.81 309 LEU A CA 1
ATOM 2532 C C . LEU A 1 309 ? -16.164 0.444 26.626 1.00 94.81 309 LEU A C 1
ATOM 2534 O O . LEU A 1 309 ? -16.211 -0.698 27.084 1.00 94.81 309 LEU A O 1
ATOM 2538 N N . GLU A 1 310 ? -16.943 0.834 25.624 1.00 95.06 310 GLU A N 1
ATOM 2539 C CA . GLU A 1 310 ? -17.805 -0.085 24.885 1.00 95.06 310 GLU A CA 1
ATOM 2540 C C . GLU A 1 310 ? -17.006 -0.730 23.747 1.00 95.06 310 GLU A C 1
ATOM 2542 O O . GLU A 1 310 ? -16.647 -0.072 22.771 1.00 95.06 310 GLU A O 1
ATOM 2547 N N . ILE A 1 311 ? -16.714 -2.027 23.879 1.00 96.88 311 ILE A N 1
ATOM 2548 C CA . ILE A 1 311 ? -15.991 -2.790 22.856 1.00 96.88 311 ILE A CA 1
ATOM 2549 C C . ILE A 1 311 ? -16.996 -3.282 21.808 1.00 96.88 311 ILE A C 1
ATOM 2551 O O . ILE A 1 311 ? -17.813 -4.160 22.086 1.00 96.88 311 ILE A O 1
ATOM 2555 N N . GLY A 1 312 ? -16.933 -2.708 20.605 1.00 96.56 312 GLY A N 1
ATOM 2556 C CA . GLY A 1 312 ? -17.846 -3.003 19.495 1.00 96.56 312 GLY A CA 1
ATOM 2557 C C . GLY A 1 312 ? -17.517 -4.280 18.713 1.00 96.56 312 GLY A C 1
ATOM 2558 O O . GLY A 1 312 ? -18.381 -4.809 18.012 1.00 96.56 312 GLY A O 1
ATOM 2559 N N . THR A 1 313 ? -16.290 -4.792 18.836 1.00 97.44 313 THR A N 1
ATOM 2560 C CA . THR A 1 313 ? -15.810 -5.953 18.071 1.00 97.44 313 THR A CA 1
ATOM 2561 C C . THR A 1 313 ? -16.193 -7.289 18.710 1.00 97.44 313 THR A C 1
ATOM 2563 O O . THR A 1 313 ? -16.253 -7.427 19.934 1.00 97.44 313 THR A O 1
ATOM 2566 N N . LYS A 1 314 ? -16.387 -8.327 17.886 1.00 95.81 314 LYS A N 1
ATOM 2567 C CA . LYS A 1 314 ? -16.622 -9.703 18.370 1.00 95.81 314 LYS A CA 1
ATOM 2568 C C . LYS A 1 314 ? -15.345 -10.378 18.861 1.00 95.81 314 LYS A C 1
ATOM 2570 O O . LYS A 1 314 ? -15.402 -11.242 19.738 1.00 95.81 314 LYS A O 1
ATOM 2575 N N . LYS A 1 315 ? -14.202 -10.041 18.261 1.00 98.38 315 LYS A N 1
ATOM 2576 C CA . LYS A 1 315 ? -12.898 -10.626 18.575 1.00 98.38 315 LYS A CA 1
ATOM 2577 C C . LYS A 1 315 ? -11.862 -9.519 18.673 1.00 98.38 315 LYS A C 1
ATOM 2579 O O . LYS A 1 315 ? -11.625 -8.796 17.713 1.00 98.38 315 LYS A O 1
ATOM 2584 N N . LEU A 1 316 ? -11.208 -9.444 19.824 1.00 98.06 316 LEU A N 1
ATOM 2585 C CA . LEU A 1 316 ? -10.203 -8.434 20.121 1.00 98.06 316 LEU A CA 1
ATOM 2586 C C . LEU A 1 316 ? -8.837 -9.087 20.340 1.00 98.06 316 LEU A C 1
ATOM 2588 O O . LEU A 1 316 ? -8.694 -9.958 21.197 1.00 98.06 316 LEU A O 1
ATOM 2592 N N . ASN A 1 317 ? -7.832 -8.625 19.601 1.00 98.25 317 ASN A N 1
ATOM 2593 C CA . ASN A 1 317 ? -6.418 -8.851 19.883 1.00 98.25 317 ASN A CA 1
ATOM 2594 C C . ASN A 1 317 ? -5.772 -7.495 20.191 1.00 98.25 317 ASN A C 1
ATOM 2596 O O . ASN A 1 317 ? -5.460 -6.729 19.282 1.00 98.25 317 ASN A O 1
ATOM 2600 N N . PHE A 1 318 ? -5.603 -7.195 21.477 1.00 97.19 318 PHE A N 1
ATOM 2601 C CA . PHE A 1 318 ? -5.024 -5.940 21.945 1.00 97.19 318 PHE A CA 1
ATOM 2602 C C . PHE A 1 318 ? -3.592 -6.155 22.441 1.00 97.19 318 PHE A C 1
ATOM 2604 O O . PHE A 1 318 ? -3.338 -7.041 23.259 1.00 97.19 318 PHE A O 1
ATOM 2611 N N . ARG A 1 319 ? -2.658 -5.336 21.952 1.00 96.69 319 ARG A N 1
ATOM 2612 C CA . ARG A 1 319 ? -1.249 -5.340 22.358 1.00 96.69 319 ARG A CA 1
ATOM 2613 C C . ARG A 1 319 ? -0.831 -3.967 22.848 1.00 96.69 319 ARG A C 1
ATOM 2615 O O . ARG A 1 319 ? -1.071 -2.954 22.195 1.00 96.69 319 ARG A O 1
ATOM 2622 N N . LEU A 1 320 ? -0.141 -3.965 23.978 1.00 94.56 320 LEU A N 1
ATOM 2623 C CA . LEU A 1 320 ? 0.249 -2.758 24.678 1.00 94.56 320 LEU A CA 1
ATOM 2624 C C . LEU A 1 320 ? 1.758 -2.758 24.898 1.00 94.56 320 LEU A C 1
ATOM 2626 O O . LEU A 1 320 ? 2.294 -3.658 25.542 1.00 94.56 320 LEU A O 1
ATOM 2630 N N . TYR A 1 321 ? 2.437 -1.768 24.328 1.00 92.81 321 TYR A N 1
ATOM 2631 C CA . TYR A 1 321 ? 3.876 -1.582 24.479 1.00 92.81 321 TYR A CA 1
ATOM 2632 C C . TYR A 1 321 ? 4.134 -0.676 25.679 1.00 92.81 321 TYR A C 1
ATOM 2634 O O . TYR A 1 321 ? 3.773 0.501 25.659 1.00 92.81 321 TYR A O 1
ATOM 2642 N N . LEU A 1 322 ? 4.758 -1.224 26.725 1.00 90.50 322 LEU A N 1
ATOM 2643 C CA . LEU A 1 322 ? 5.033 -0.500 27.976 1.00 90.50 322 LEU A CA 1
ATOM 2644 C C . LEU A 1 322 ? 6.382 0.236 27.947 1.00 90.50 322 LEU A C 1
ATOM 2646 O O . LEU A 1 322 ? 6.875 0.674 28.985 1.00 90.50 322 LEU A O 1
ATOM 2650 N N . ASP A 1 323 ? 6.998 0.354 26.770 1.00 84.31 323 ASP A N 1
ATOM 2651 C CA . ASP A 1 323 ? 8.288 1.015 26.613 1.00 84.31 323 ASP A CA 1
ATOM 2652 C C . ASP A 1 323 ? 8.201 2.456 27.132 1.00 84.31 323 ASP A C 1
ATOM 2654 O O . ASP A 1 323 ? 7.377 3.255 26.688 1.00 84.31 323 ASP A O 1
ATOM 2658 N N . GLY A 1 324 ? 9.041 2.778 28.118 1.00 75.69 324 GLY A N 1
ATOM 2659 C CA . GLY A 1 324 ? 9.073 4.096 28.754 1.00 75.69 324 GLY A CA 1
ATOM 2660 C C . GLY A 1 324 ? 8.087 4.304 29.911 1.00 75.69 324 GLY A C 1
ATOM 2661 O O . GLY A 1 324 ? 8.191 5.330 30.584 1.00 75.69 324 GLY A O 1
ATOM 2662 N N . VAL A 1 325 ? 7.202 3.348 30.213 1.00 77.50 325 VAL A N 1
ATOM 2663 C CA . VAL A 1 325 ? 6.325 3.413 31.394 1.00 77.50 325 VAL A CA 1
ATOM 2664 C C . VAL A 1 325 ? 7.091 2.893 32.610 1.00 77.50 325 VAL A C 1
ATOM 2666 O O . VAL A 1 325 ? 7.442 1.719 32.685 1.00 77.50 325 VAL A O 1
ATOM 2669 N N . LYS A 1 326 ? 7.412 3.785 33.555 1.00 74.50 326 LYS A N 1
ATOM 2670 C CA . LYS A 1 326 ? 8.221 3.439 34.739 1.00 74.50 326 LYS A CA 1
ATOM 2671 C C . LYS A 1 326 ? 7.418 2.777 35.859 1.00 74.50 326 LYS A C 1
ATOM 2673 O O . LYS A 1 326 ? 8.006 2.054 36.654 1.00 74.50 326 LYS A O 1
ATOM 2678 N N . GLU A 1 327 ? 6.115 3.033 35.922 1.00 71.06 327 GLU A N 1
ATOM 2679 C CA . GLU A 1 327 ? 5.235 2.594 37.007 1.00 71.06 327 GLU A CA 1
ATOM 2680 C C . GLU A 1 327 ? 3.887 2.192 36.397 1.00 71.06 327 GLU A C 1
ATOM 2682 O O . GLU A 1 327 ? 3.138 3.042 35.920 1.00 71.06 327 GLU A O 1
ATOM 2687 N N . TRP A 1 328 ? 3.623 0.887 36.353 1.00 67.56 328 TRP A N 1
ATOM 2688 C CA . TRP A 1 328 ? 2.359 0.310 35.899 1.00 67.56 328 TRP A CA 1
ATOM 2689 C C . TRP A 1 328 ? 1.918 -0.697 36.957 1.00 67.56 328 TRP A C 1
ATOM 2691 O O . TRP A 1 328 ? 2.278 -1.872 36.883 1.00 67.56 328 TRP A O 1
ATOM 2701 N N . ASP A 1 329 ? 1.232 -0.196 37.982 1.00 61.81 329 ASP A N 1
ATOM 2702 C CA . ASP A 1 329 ? 0.671 -1.004 39.071 1.00 61.81 329 ASP A CA 1
ATOM 2703 C C . ASP A 1 329 ? -0.775 -1.423 38.778 1.00 61.81 329 ASP A C 1
ATOM 2705 O O . ASP A 1 329 ? -1.544 -0.585 38.241 1.00 61.81 329 ASP A O 1
#

Secondary structure (DSSP, 8-state):
------SEEEPPHHHHHHHHTTTS-GGGTTTT-EEEEESS--SBGGGS-TTT-SEEEEE-TTS-EEEEEE-GGGS---TT----GGGG---SSEEEEEEEEEGGGTEEEEEEEEESSHHHHHHHHHHHHTSB-PPPTTSPPPEEEEE-GGGGTTT-TT-TTS-GGG---GGGS-HHHHHHHHHH-TTSEEEEESSEEPHHHHHHHHH-SS-EEEEEEET-EETTTTHHHHHHHTT-SS--EEEEEEEBTTB-SS-HHHHHHHTT-S--SEEEEES--GGGTTGGGG--SSEEEEEEESTT--GGGGTT-----SEEEEEEE-TT-S---

Mean predicted aligned error: 6.75 Å

Radius of gyration: 22.17 Å; Cα contacts (8 Å, |Δi|>4): 603; chains: 1; bounding box: 56×48×70 Å

Organism: Fistulifera solaris (NCBI:txid1519565)

Foldseek 3Di:
DPDDDQQKDWDDLVVCCVVPVVPWVCVVPSVPETETEGPDQAQAPVSDPCVVHQFYWYQDPLRKIKTKHQPPPPPDDDPPPPPPCPLVRDTPFAKKWKWKADVPVPGIIIMMMGDHDLLSSLVVCLSHLLRADPDDPPDDAIEMEIEHSCVPVCVVVPCPVPDPSRYRAPCSNDLVSLLSSCVSRVRHQYEYEAHEYELSNLLSLQQNPGAYNYEYEYNYAYPVQCPSNLVNNQPDPAANEEYAWYYDPPGGNHDLVSLLSQQQDLRYQEYEYEADDLVCQQSNQSRQYQEYHYYYEDPSDDPCNCVPRDRNYNYYHYYYHPVPPPDDD

Sequence (329 aa):
MAGKKSMMKRVHKVTLKEKYHAQYPLHAYSQKFQCFRLQRDPISLDEFEWKKYPDLVIEHENDTIICMCHCLYDKPDDEHGEKRELAKYSYNAKRVCFRIENPDRNYVLHCTVYGWKDENIAKTVTYFCSLNTPPAEGKPRSSLLIFDSEIIDRYDSDTEEYTKEHEFAFAAFRPDQLALIFDNNPKQYIELQGGPWTPEQSTIMATHPYSLDLSLSREFAFQDEGKAFVDALEKRESSFGSLTIYPDGNEAPLDRSNLKRLCKLETLDDLTIKFLDEECILDPFAAKVDFLEYTTHGNPLLPNSFDSLEIGTKKLNFRLYLDGVKEWD

Solvent-accessible surface area (backbone atoms only — not comparable to full-atom values): 18390 Å² total; per-residue (Å²): 132,83,79,82,74,75,58,61,43,76,55,61,71,67,61,54,47,70,75,31,52,91,66,31,88,50,82,80,45,74,79,78,52,54,43,25,30,69,76,57,86,74,71,32,65,80,78,54,66,53,91,81,39,52,52,32,31,37,51,46,94,72,69,28,36,39,41,35,34,59,66,66,82,80,57,72,74,59,98,76,71,71,72,74,67,70,79,78,65,69,62,86,41,23,36,41,28,37,37,42,37,35,73,88,75,74,46,53,47,34,34,38,34,34,20,89,44,48,56,44,33,36,51,53,51,34,52,64,60,37,33,42,68,81,80,68,87,93,60,77,68,33,37,40,38,39,31,56,63,64,81,74,60,67,84,63,74,87,55,85,76,72,54,78,84,36,59,52,55,54,60,40,50,47,53,72,44,52,51,45,30,47,71,50,39,64,70,32,38,37,35,45,32,42,42,52,36,41,52,64,45,35,30,47,66,42,59,48,94,57,51,41,38,40,30,44,26,40,62,22,31,36,71,59,38,31,46,43,28,47,62,32,38,72,68,48,91,56,61,44,29,32,43,34,42,36,46,44,82,90,49,53,39,42,39,74,68,43,45,54,51,53,22,63,40,74,34,39,41,29,40,34,42,37,59,64,57,77,93,52,62,68,43,64,45,43,19,41,22,58,32,36,39,40,35,36,66,37,76,79,58,56,95,68,70,58,78,81,62,64,70,45,38,79,35,81,46,80,46,74,41,56,79,90,54,89,78,88,131

pLDDT: mean 85.32, std 15.38, range [43.34, 98.75]